Protein AF-A0A1Q5PFV7-F1 (afdb_monomer_lite)

Organism: NCBI:txid1797110

Secondary structure (DSSP, 8-state):
---EEEEEEEEETT-SEEEEEEEEESS-HHHHHHHT--TT-EEEEEE-TTS-BSS-HHHHHHTT--EEEEEEEEE-TTSS-EEEEEEEEEPP-SS----BSSSEEEEEEESSPPPHHHHHHHHHHH-TTHHHHHHHHHHTTTTTT---SSTT-EEEEEETTEEEEEEEEE-HHHHHHHHHHHHHTT-EEEEEEEEEPP--

Foldseek 3Di:
DDKDKFWEKEAAFQDQKIKIKIFIDPDDLQVLVVLLQDPLKFKKKKAWQVWDFLDDPVRCVVVVWDKDWDWDWDQPPVNPDTDIGIMMMTGGDPPDDGGGDWFKIKMKIDSDDDDPVLVVVLCCVQCVPVRVSLVCQFVNVCSHVDDDSDPQMKMKMDTPVPSSRIYIRGHPVSSVVSVVSVVVVVTHPIDMDMDGDDDD

Radius of gyration: 17.02 Å; chains: 1; bounding box: 42×41×45 Å

Sequence (200 aa):
MKKKHNIAFFHPAGEEVKTRIDFDSEIEETLIYELLKLEGYLIYQFILPDYQYVMSFDELSEQGIRFKLFEKERRTWFGLSKKVEQELLIYPKDGFFYPYQYGTYFYLFSREEIKENEFLKWMDKQFPNRWTDFDETFAGLNSDTMKFLHEPDYILVTNYDYQKEFGIVASKEICAALIARLKQAAFQSFEAEEYIQNKE

pLDDT: mean 86.25, std 11.25, range [46.12, 98.19]

Structure (mmCIF, N/CA/C/O backbone):
data_AF-A0A1Q5PFV7-F1
#
_entry.id   AF-A0A1Q5PFV7-F1
#
loop_
_atom_site.group_PDB
_atom_site.id
_atom_site.type_symbol
_atom_site.label_atom_id
_atom_site.label_alt_id
_atom_site.label_comp_id
_atom_site.label_asym_id
_atom_site.label_entity_id
_atom_site.label_seq_id
_atom_site.pdbx_PDB_ins_code
_atom_site.Cartn_x
_atom_site.Cartn_y
_atom_site.Cartn_z
_atom_site.occupancy
_atom_site.B_iso_or_equiv
_atom_site.auth_seq_id
_atom_site.auth_comp_id
_atom_site.auth_asym_id
_atom_site.auth_atom_id
_atom_site.pdbx_PDB_model_num
ATOM 1 N N . MET A 1 1 ? -12.420 -3.440 -23.042 1.00 63.53 1 MET A N 1
ATOM 2 C CA . MET A 1 1 ? -12.343 -2.407 -21.983 1.00 63.53 1 MET A CA 1
ATOM 3 C C . MET A 1 1 ? -11.508 -1.249 -22.521 1.00 63.53 1 MET A C 1
ATOM 5 O O . MET A 1 1 ? -10.849 -1.435 -23.536 1.00 63.53 1 MET A O 1
ATOM 9 N N . LYS A 1 2 ? -11.589 -0.036 -21.959 1.00 80.88 2 LYS A N 1
ATOM 10 C CA . LYS A 1 2 ? -10.766 1.086 -22.449 1.00 80.88 2 LYS A CA 1
ATOM 11 C C . LYS A 1 2 ? -9.357 0.946 -21.875 1.00 80.88 2 LYS A C 1
ATOM 13 O O . LYS A 1 2 ? -9.228 0.816 -20.666 1.00 80.88 2 LYS A O 1
ATOM 18 N N . LYS A 1 3 ? -8.337 1.012 -22.731 1.00 89.25 3 LYS A N 1
ATOM 19 C CA . LYS A 1 3 ? -6.924 1.046 -22.336 1.00 89.25 3 LYS A CA 1
ATOM 20 C C . LYS A 1 3 ? -6.661 2.226 -21.386 1.00 89.25 3 LYS A C 1
ATOM 22 O O . LYS A 1 3 ? -7.050 3.360 -21.689 1.00 89.25 3 LYS A O 1
ATOM 27 N N . LYS A 1 4 ? -6.042 1.951 -20.239 1.00 91.38 4 LYS A N 1
ATOM 28 C CA . LYS A 1 4 ? -5.697 2.909 -19.181 1.00 91.38 4 LYS A CA 1
ATOM 29 C C . LYS A 1 4 ? -4.176 2.949 -19.027 1.00 91.38 4 LYS A C 1
ATOM 31 O O . LYS A 1 4 ? -3.541 1.901 -19.045 1.00 91.38 4 LYS A O 1
ATOM 36 N N . HIS A 1 5 ? -3.627 4.146 -18.871 1.00 94.81 5 HIS A N 1
ATOM 37 C CA . HIS A 1 5 ? -2.221 4.345 -18.532 1.00 94.81 5 HIS A CA 1
ATOM 38 C C . HIS A 1 5 ? -2.047 4.276 -17.013 1.00 94.81 5 HIS A C 1
ATOM 40 O O . HIS A 1 5 ? -2.836 4.911 -16.315 1.00 94.81 5 HIS A O 1
ATOM 46 N N . ASN A 1 6 ? -1.071 3.513 -16.527 1.00 94.75 6 ASN A N 1
ATOM 47 C CA . ASN A 1 6 ? -0.785 3.283 -15.113 1.00 94.75 6 ASN A CA 1
ATOM 48 C C . ASN A 1 6 ? 0.668 3.631 -14.796 1.00 94.75 6 ASN A C 1
ATOM 50 O O . ASN A 1 6 ? 1.547 3.462 -15.641 1.00 94.75 6 ASN A O 1
ATOM 54 N N . ILE A 1 7 ? 0.900 4.048 -13.555 1.00 95.62 7 ILE A N 1
ATOM 55 C CA . ILE A 1 7 ? 2.210 4.385 -13.013 1.00 95.62 7 ILE A CA 1
ATOM 56 C C . ILE A 1 7 ? 2.388 3.643 -11.685 1.00 95.62 7 ILE A C 1
ATOM 58 O O . ILE A 1 7 ? 1.586 3.773 -10.763 1.00 95.62 7 ILE A O 1
ATOM 62 N N . ALA A 1 8 ? 3.447 2.855 -11.573 1.00 96.00 8 ALA A N 1
ATOM 63 C CA . ALA A 1 8 ? 3.823 2.167 -10.348 1.00 96.00 8 ALA A CA 1
ATOM 64 C C . ALA A 1 8 ? 5.143 2.732 -9.830 1.00 96.00 8 ALA A C 1
ATOM 66 O O . ALA A 1 8 ? 6.157 2.695 -10.528 1.00 96.00 8 ALA A O 1
ATOM 67 N N . PHE A 1 9 ? 5.146 3.216 -8.596 1.00 96.12 9 PHE A N 1
ATOM 68 C CA . PHE A 1 9 ? 6.342 3.687 -7.916 1.00 96.12 9 PHE A CA 1
ATOM 69 C C . PHE A 1 9 ? 6.809 2.629 -6.919 1.00 96.12 9 PHE A C 1
ATOM 71 O O . PHE A 1 9 ? 6.071 2.237 -6.021 1.00 96.12 9 PHE A O 1
ATOM 78 N N . PHE A 1 10 ? 8.037 2.154 -7.077 1.00 97.06 10 PHE A N 1
ATOM 79 C CA . PHE A 1 10 ? 8.676 1.196 -6.188 1.00 97.06 10 PHE A CA 1
ATOM 80 C C . PHE A 1 10 ? 9.739 1.905 -5.363 1.00 97.06 10 PHE A C 1
ATOM 82 O O . PHE A 1 10 ? 10.701 2.452 -5.908 1.00 97.06 10 PHE A O 1
ATOM 89 N N . HIS A 1 11 ? 9.573 1.832 -4.048 1.00 95.81 11 HIS A N 1
ATOM 90 C CA . HIS A 1 11 ? 10.403 2.494 -3.053 1.00 95.81 11 HIS A CA 1
ATOM 91 C C . HIS A 1 11 ? 11.022 1.442 -2.130 1.00 95.81 11 HIS A C 1
ATOM 93 O O . HIS A 1 11 ? 10.424 1.087 -1.108 1.00 95.81 11 HIS A O 1
ATOM 99 N N . PRO A 1 12 ? 12.196 0.896 -2.481 1.00 95.06 12 PRO A N 1
ATOM 100 C CA . PRO A 1 12 ? 12.894 -0.011 -1.589 1.00 95.06 12 PRO A CA 1
ATOM 101 C C . PRO A 1 12 ? 13.215 0.695 -0.260 1.00 95.06 12 PRO A C 1
ATOM 103 O O . PRO A 1 12 ? 13.759 1.798 -0.241 1.00 95.06 12 PRO A O 1
ATOM 106 N N . ALA A 1 13 ? 12.844 0.083 0.860 1.00 92.81 13 ALA A N 1
ATOM 107 C CA . ALA A 1 13 ? 13.018 0.655 2.186 1.00 92.81 13 ALA A CA 1
ATOM 108 C C . ALA A 1 13 ? 14.509 0.822 2.509 1.00 92.81 13 ALA A C 1
ATOM 110 O O . ALA A 1 13 ? 15.294 -0.114 2.353 1.00 92.81 13 ALA A O 1
ATOM 111 N N . GLY A 1 14 ? 14.887 2.014 2.975 1.00 90.00 14 GLY A N 1
ATOM 112 C CA . GLY A 1 14 ? 16.279 2.361 3.273 1.00 90.00 14 GLY A CA 1
ATOM 113 C C . GLY A 1 14 ? 17.164 2.644 2.053 1.00 90.00 14 GLY A C 1
ATOM 114 O O . GLY A 1 14 ? 18.374 2.772 2.228 1.00 90.00 14 GLY A O 1
ATOM 115 N N . GLU A 1 15 ? 16.599 2.739 0.847 1.00 89.88 15 GLU A N 1
ATOM 116 C CA . GLU A 1 15 ? 17.344 3.014 -0.385 1.00 89.88 15 GLU A CA 1
ATOM 117 C C . GLU A 1 15 ? 16.937 4.366 -0.991 1.00 89.88 15 GLU A C 1
ATOM 119 O O . GLU A 1 15 ? 15.758 4.708 -1.093 1.00 89.88 15 GLU A O 1
ATOM 124 N N . GLU A 1 16 ? 17.928 5.122 -1.469 1.00 88.06 16 GLU A N 1
ATOM 125 C CA . GLU A 1 16 ? 17.692 6.414 -2.131 1.00 88.06 16 GLU A CA 1
ATOM 126 C C . GLU A 1 16 ? 17.162 6.252 -3.565 1.00 88.06 16 GLU A C 1
ATOM 128 O O . GLU A 1 16 ? 16.447 7.121 -4.072 1.00 88.06 16 GLU A O 1
ATOM 133 N N . VAL A 1 17 ? 17.527 5.143 -4.219 1.00 91.19 17 VAL A N 1
ATOM 134 C CA . VAL A 1 17 ? 17.149 4.841 -5.602 1.00 91.19 17 VAL A CA 1
ATOM 135 C C . VAL A 1 17 ? 15.781 4.174 -5.631 1.00 91.19 17 VAL A C 1
ATOM 137 O O . VAL A 1 17 ? 15.558 3.127 -5.022 1.00 91.19 17 VAL A O 1
ATOM 140 N N . LYS A 1 18 ? 14.880 4.780 -6.396 1.00 93.62 18 LYS A N 1
ATOM 141 C CA . LYS A 1 18 ? 13.489 4.372 -6.589 1.00 93.62 18 LYS A CA 1
ATOM 142 C C . LYS A 1 18 ? 13.264 3.998 -8.039 1.00 93.62 18 LYS A C 1
ATOM 144 O O . LYS A 1 18 ? 14.027 4.403 -8.915 1.00 93.62 18 LYS A O 1
ATOM 149 N N . THR A 1 19 ? 12.213 3.235 -8.304 1.00 96.81 19 THR A N 1
ATOM 150 C CA . THR A 1 19 ? 11.852 2.843 -9.670 1.00 96.81 19 THR A CA 1
ATOM 151 C C . THR A 1 19 ? 10.442 3.299 -9.983 1.00 96.81 19 THR A C 1
ATOM 153 O O . THR A 1 19 ? 9.494 2.918 -9.304 1.00 96.81 19 THR A O 1
ATOM 156 N N . ARG A 1 20 ? 10.295 4.086 -11.043 1.00 96.88 20 ARG A N 1
ATOM 157 C CA . ARG A 1 20 ? 9.011 4.405 -11.657 1.00 96.88 20 ARG A CA 1
ATOM 158 C C . ARG A 1 20 ? 8.788 3.448 -12.820 1.00 96.88 20 ARG A C 1
ATOM 160 O O . ARG A 1 20 ? 9.706 3.207 -13.601 1.00 96.88 20 ARG A O 1
ATOM 167 N N . ILE A 1 21 ? 7.589 2.889 -12.919 1.00 97.62 21 ILE A N 1
ATOM 168 C CA . ILE A 1 21 ? 7.189 2.031 -14.029 1.00 97.62 21 ILE A CA 1
ATOM 169 C C . ILE A 1 21 ? 5.900 2.560 -14.629 1.00 97.62 21 ILE A C 1
ATOM 171 O O . ILE A 1 21 ? 4.866 2.570 -13.965 1.00 97.62 21 ILE A O 1
ATOM 175 N N . ASP A 1 22 ? 5.958 2.917 -15.900 1.00 97.81 22 ASP A N 1
ATOM 176 C CA . ASP A 1 22 ? 4.824 3.359 -16.694 1.00 97.81 22 ASP A CA 1
ATOM 177 C C . ASP A 1 22 ? 4.392 2.205 -17.599 1.00 97.81 22 ASP A C 1
ATOM 179 O O . ASP A 1 22 ? 5.220 1.520 -18.203 1.00 97.81 22 ASP A O 1
ATOM 183 N N . PHE A 1 23 ? 3.091 1.934 -17.662 1.00 96.94 23 PHE A N 1
ATOM 184 C CA . PHE A 1 23 ? 2.555 0.873 -18.511 1.00 96.94 23 PHE A CA 1
ATOM 185 C C . PHE A 1 23 ? 1.075 1.079 -18.799 1.00 96.94 23 PHE A C 1
ATOM 187 O O . PHE A 1 23 ? 0.316 1.634 -18.006 1.00 96.94 23 PHE A O 1
ATOM 194 N N . ASP A 1 24 ? 0.622 0.550 -19.926 1.00 96.38 24 ASP A N 1
ATOM 195 C CA . ASP A 1 24 ? -0.782 0.567 -20.278 1.00 96.38 24 ASP A CA 1
ATOM 196 C C . ASP A 1 24 ? -1.438 -0.799 -20.079 1.00 96.38 24 ASP A C 1
ATOM 198 O O . ASP A 1 24 ? -0.897 -1.844 -20.457 1.00 96.38 24 ASP A O 1
ATOM 202 N N . SER A 1 25 ? -2.667 -0.779 -19.571 1.00 93.88 25 SER A N 1
ATOM 203 C CA . SER A 1 25 ? -3.435 -1.983 -19.288 1.00 93.88 25 SER A CA 1
ATOM 204 C C . SER A 1 25 ? -4.914 -1.837 -19.640 1.00 93.88 25 SER A C 1
ATOM 206 O O . SER A 1 25 ? -5.481 -0.744 -19.605 1.00 93.88 25 SER A O 1
ATOM 208 N N . GLU A 1 26 ? -5.547 -2.953 -19.998 1.00 92.56 26 GLU A N 1
ATOM 209 C CA . GLU A 1 26 ? -7.002 -3.049 -20.165 1.00 92.56 26 GLU A CA 1
ATOM 210 C C . GLU A 1 26 ? -7.702 -3.672 -18.953 1.00 92.56 26 GLU A C 1
ATOM 212 O O . GLU A 1 26 ? -8.930 -3.643 -18.915 1.00 92.56 26 GLU A O 1
ATOM 217 N N . ILE A 1 27 ? -6.958 -4.234 -17.992 1.00 89.38 27 ILE A N 1
ATOM 218 C CA . ILE A 1 27 ? -7.542 -4.815 -16.775 1.00 89.38 27 ILE A CA 1
ATOM 219 C C . ILE A 1 27 ? -7.775 -3.731 -15.718 1.00 89.38 27 ILE A C 1
ATOM 221 O O . ILE A 1 27 ? -7.168 -2.660 -15.764 1.00 89.38 27 ILE A O 1
ATOM 225 N N . GLU A 1 28 ? -8.665 -4.014 -14.770 1.00 86.75 28 GLU A N 1
ATOM 226 C CA . GLU A 1 28 ? -8.930 -3.118 -13.643 1.00 86.75 28 GLU A CA 1
ATOM 227 C C . GLU A 1 28 ? -7.720 -3.028 -12.701 1.00 86.75 28 GLU A C 1
ATOM 229 O O . GLU A 1 28 ? -6.983 -3.996 -12.505 1.00 86.75 28 GLU A O 1
ATOM 234 N N . GLU A 1 29 ? -7.537 -1.862 -12.091 1.00 86.38 29 GLU A N 1
ATOM 235 C CA . GLU A 1 29 ? -6.407 -1.521 -11.225 1.00 86.38 29 GLU A CA 1
ATOM 236 C C . GLU A 1 29 ? -6.316 -2.471 -10.022 1.00 86.38 29 GLU A C 1
ATOM 238 O O . GLU A 1 29 ? -5.238 -2.918 -9.638 1.00 86.38 29 GLU A O 1
ATOM 243 N N . THR A 1 30 ? -7.463 -2.900 -9.502 1.00 84.25 30 THR A N 1
ATOM 244 C CA . THR A 1 30 ? -7.552 -3.870 -8.405 1.00 84.25 30 THR A CA 1
ATOM 245 C C . THR A 1 30 ? -6.971 -5.239 -8.769 1.00 84.25 30 THR A C 1
ATOM 247 O O . THR A 1 30 ? -6.348 -5.880 -7.924 1.00 84.25 30 THR A O 1
ATOM 250 N N . LEU A 1 31 ? -7.096 -5.665 -10.033 1.00 88.12 31 LEU A N 1
ATOM 251 C CA . LEU A 1 31 ? -6.486 -6.902 -10.531 1.00 88.12 31 LEU A CA 1
ATOM 252 C C . LEU A 1 31 ? -4.968 -6.762 -10.682 1.00 88.12 31 LEU A C 1
ATOM 254 O O . LEU A 1 31 ? -4.242 -7.742 -10.525 1.00 88.12 31 LEU A O 1
ATOM 258 N N . ILE A 1 32 ? -4.471 -5.550 -10.950 1.00 90.81 32 ILE A N 1
ATOM 259 C CA . ILE A 1 32 ? -3.030 -5.262 -10.940 1.00 90.81 32 ILE A CA 1
ATOM 260 C C . ILE A 1 32 ? -2.493 -5.387 -9.508 1.00 90.81 32 ILE A C 1
ATOM 262 O O . ILE A 1 32 ? -1.452 -6.007 -9.297 1.00 90.81 32 ILE A O 1
ATOM 266 N N . TYR A 1 33 ? -3.207 -4.867 -8.508 1.00 89.56 33 TYR A N 1
ATOM 267 C CA . TYR A 1 33 ? -2.794 -5.004 -7.106 1.00 89.56 33 TYR A CA 1
ATOM 268 C C . TYR A 1 33 ? -2.808 -6.469 -6.648 1.00 89.56 33 TYR A C 1
ATOM 270 O O . TYR A 1 33 ? -1.898 -6.907 -5.946 1.00 89.56 33 TYR A O 1
ATOM 278 N N . GLU A 1 34 ? -3.797 -7.254 -7.082 1.00 89.50 34 GLU A N 1
ATOM 279 C CA . GLU A 1 34 ? -3.845 -8.691 -6.798 1.00 89.50 34 GLU A CA 1
ATOM 280 C C . GLU A 1 34 ? -2.709 -9.457 -7.499 1.00 89.50 34 GLU A C 1
ATOM 282 O O . GLU A 1 34 ? -2.096 -10.337 -6.893 1.00 89.50 34 GLU A O 1
ATOM 287 N N . LEU A 1 35 ? -2.333 -9.076 -8.727 1.00 91.94 35 LEU A N 1
ATOM 288 C CA . LEU A 1 35 ? -1.152 -9.615 -9.419 1.00 91.94 35 LEU A CA 1
ATOM 289 C C . LEU A 1 35 ? 0.139 -9.381 -8.614 1.00 91.94 35 LEU A C 1
ATOM 291 O O . LEU A 1 35 ? 1.052 -10.210 -8.642 1.00 91.94 35 LEU A O 1
ATOM 295 N N . LEU A 1 36 ? 0.217 -8.289 -7.856 1.00 93.81 36 LEU A N 1
ATOM 296 C CA . LEU A 1 36 ? 1.361 -7.974 -7.000 1.00 93.81 36 LEU A CA 1
ATOM 297 C C . LEU A 1 36 ? 1.406 -8.806 -5.706 1.00 93.81 36 LEU A C 1
ATOM 299 O O . LEU A 1 36 ? 2.429 -8.814 -5.034 1.00 93.81 36 LEU A O 1
ATOM 303 N N . LYS A 1 37 ? 0.374 -9.595 -5.386 1.00 94.25 37 LYS A N 1
ATOM 304 C CA . LYS A 1 37 ? 0.376 -10.515 -4.238 1.00 94.25 37 LYS A CA 1
ATOM 305 C C . LYS A 1 37 ? 1.366 -11.663 -4.431 1.00 94.25 37 LYS A C 1
ATOM 307 O O . LYS A 1 37 ? 1.061 -12.665 -5.087 1.00 94.25 37 LYS A O 1
ATOM 312 N N . LEU A 1 38 ? 2.551 -11.550 -3.840 1.00 95.81 38 LEU A N 1
ATOM 313 C CA . LEU A 1 38 ? 3.538 -12.634 -3.818 1.00 95.81 38 LEU A CA 1
ATOM 314 C C . LEU A 1 38 ? 2.989 -13.909 -3.151 1.00 95.81 38 LEU A C 1
ATOM 316 O O . LEU A 1 38 ? 2.090 -13.871 -2.312 1.00 95.81 38 LEU A O 1
ATOM 320 N N . GLU A 1 39 ? 3.545 -15.061 -3.527 1.00 94.69 39 GLU A N 1
ATOM 321 C CA . GLU A 1 39 ? 3.139 -16.352 -2.966 1.00 94.69 39 GLU A CA 1
ATOM 322 C C . GLU A 1 39 ? 3.322 -16.386 -1.439 1.00 94.69 39 GLU A C 1
ATOM 324 O O . GLU A 1 39 ? 4.334 -15.923 -0.905 1.00 94.69 39 GLU A O 1
ATOM 329 N N . GLY A 1 40 ? 2.319 -16.925 -0.743 1.00 94.38 40 GLY A N 1
ATOM 330 C CA . GLY A 1 40 ? 2.291 -17.010 0.717 1.00 94.38 40 GLY A CA 1
ATOM 331 C C . GLY A 1 40 ? 1.925 -15.708 1.434 1.00 94.38 40 GLY A C 1
ATOM 332 O O . GLY A 1 40 ? 1.830 -15.720 2.656 1.00 94.38 40 GLY A O 1
ATOM 333 N N . TYR A 1 41 ? 1.699 -14.603 0.716 1.00 95.50 41 TYR A N 1
ATOM 334 C CA . TYR A 1 41 ? 1.225 -13.361 1.323 1.00 95.50 41 TYR A CA 1
ATOM 335 C C . TYR A 1 41 ? -0.298 -13.320 1.405 1.00 95.50 41 TYR A C 1
ATOM 337 O O . TYR A 1 41 ? -1.012 -13.744 0.498 1.00 95.50 41 TYR A O 1
ATOM 345 N N . LEU A 1 42 ? -0.786 -12.754 2.494 1.00 94.12 42 LEU A N 1
ATOM 346 C CA . LEU A 1 42 ? -2.142 -12.295 2.731 1.00 94.12 42 LEU A CA 1
ATOM 347 C C . LEU A 1 42 ? -2.214 -10.798 2.419 1.00 94.12 42 LEU A C 1
ATOM 349 O O . LEU A 1 42 ? -1.213 -10.099 2.561 1.00 94.12 42 LEU A O 1
ATOM 353 N N . ILE A 1 43 ? -3.389 -10.305 2.019 1.00 92.38 43 ILE A N 1
ATOM 354 C CA . ILE A 1 43 ? -3.601 -8.872 1.793 1.00 92.38 43 ILE A CA 1
ATOM 355 C C . ILE A 1 43 ? -4.644 -8.358 2.772 1.00 92.38 43 ILE A C 1
ATOM 357 O O . ILE A 1 43 ? -5.780 -8.832 2.781 1.00 92.38 43 ILE A O 1
ATOM 361 N N . TYR A 1 44 ? -4.249 -7.369 3.556 1.00 93.12 44 TYR A N 1
ATOM 362 C CA . TYR A 1 44 ? -5.115 -6.614 4.445 1.00 93.12 44 TYR A CA 1
ATOM 363 C C . TYR A 1 44 ? -5.337 -5.231 3.864 1.00 93.12 44 TYR A C 1
ATOM 365 O O . TYR A 1 44 ? -4.439 -4.659 3.245 1.00 93.12 44 TYR A O 1
ATOM 373 N N . GLN A 1 45 ? -6.521 -4.676 4.085 1.00 89.81 45 GLN A N 1
ATOM 374 C CA . GLN A 1 45 ? -6.872 -3.354 3.578 1.00 89.81 45 GLN A CA 1
ATOM 375 C C . GLN A 1 45 ? -7.231 -2.462 4.751 1.00 89.81 45 GLN A C 1
ATOM 377 O O . GLN A 1 45 ? -8.009 -2.868 5.611 1.00 89.81 45 GLN A O 1
ATOM 382 N N . PHE A 1 46 ? -6.677 -1.258 4.786 1.00 90.00 46 PHE A N 1
ATOM 383 C CA . PHE A 1 46 ? -6.940 -0.296 5.842 1.00 90.00 46 PHE A CA 1
ATOM 384 C C . PHE A 1 46 ? -7.519 0.994 5.281 1.00 90.00 46 PHE A C 1
ATOM 386 O O . PHE A 1 46 ? -7.059 1.508 4.261 1.00 90.00 46 PHE A O 1
ATOM 393 N N . ILE A 1 47 ? -8.548 1.497 5.954 1.00 84.38 47 ILE A N 1
ATOM 394 C CA . ILE A 1 47 ? -9.427 2.537 5.430 1.00 84.38 47 ILE A CA 1
ATOM 395 C C . ILE A 1 47 ? -9.590 3.612 6.486 1.00 84.38 47 ILE A C 1
ATOM 397 O O . ILE A 1 47 ? -9.888 3.326 7.649 1.00 84.38 47 ILE A O 1
ATOM 401 N N . LEU A 1 48 ? -9.392 4.855 6.055 1.00 83.44 48 LEU A N 1
ATOM 402 C CA . LEU A 1 48 ? -9.522 6.033 6.899 1.00 83.44 48 LEU A CA 1
ATOM 403 C C . LEU A 1 48 ? -10.992 6.458 7.050 1.00 83.44 48 LEU A C 1
ATOM 405 O O . LEU A 1 48 ? -11.819 6.180 6.181 1.00 83.44 48 LEU A O 1
ATOM 409 N N . PRO A 1 49 ? -11.319 7.166 8.143 1.00 71.25 49 PRO A N 1
ATOM 410 C CA . PRO A 1 49 ? -12.694 7.366 8.585 1.00 71.25 49 PRO A CA 1
ATOM 411 C C . PRO A 1 49 ? -13.539 8.276 7.699 1.00 71.25 49 PRO A C 1
ATOM 413 O O . PRO A 1 49 ? -14.763 8.182 7.747 1.00 71.25 49 PRO A O 1
ATOM 416 N N . ASP A 1 50 ? -12.927 9.161 6.909 1.00 62.91 50 ASP A N 1
ATOM 417 C CA . ASP A 1 50 ? -13.687 10.087 6.065 1.00 62.91 50 ASP A CA 1
ATOM 418 C C . ASP A 1 50 ? -13.938 9.550 4.649 1.00 62.91 50 ASP A C 1
ATOM 420 O O . ASP A 1 50 ? -14.545 10.262 3.851 1.00 62.91 50 ASP A O 1
ATOM 424 N N . TYR A 1 51 ? -13.517 8.323 4.318 1.00 64.00 51 TYR A N 1
ATOM 425 C CA . TYR A 1 51 ? -13.738 7.735 2.994 1.00 64.00 51 TYR A CA 1
ATOM 426 C C . TYR A 1 51 ? -15.120 7.093 2.867 1.00 64.00 51 TYR A C 1
ATOM 428 O O . TYR A 1 51 ? -15.552 6.326 3.727 1.00 64.00 51 TYR A O 1
ATOM 436 N N . GLN A 1 52 ? -15.833 7.411 1.780 1.00 56.41 52 GLN A N 1
ATOM 437 C CA . GLN A 1 52 ? -17.154 6.849 1.521 1.00 56.41 52 GLN A CA 1
ATOM 438 C C . GLN A 1 52 ? -16.994 5.416 1.036 1.00 56.41 52 GLN A C 1
ATOM 440 O O . GLN A 1 52 ? -16.594 5.141 -0.101 1.00 56.41 52 GLN A O 1
ATOM 445 N N . TYR A 1 53 ? -17.323 4.507 1.943 1.00 63.53 53 TYR A N 1
ATOM 446 C CA . TYR A 1 53 ? -17.526 3.109 1.633 1.00 63.53 53 TYR A CA 1
ATOM 447 C C . TYR A 1 53 ? -18.618 2.998 0.561 1.00 63.53 53 TYR A C 1
ATOM 449 O O . TYR A 1 53 ? -19.723 3.515 0.732 1.00 63.53 53 TYR A O 1
ATOM 457 N N . VAL A 1 54 ? -18.325 2.320 -0.551 1.00 67.75 54 VAL A N 1
ATOM 458 C CA . VAL A 1 54 ? -19.360 1.985 -1.556 1.00 67.75 54 VAL A CA 1
ATOM 459 C C . VAL A 1 54 ? -20.337 0.950 -0.998 1.00 67.75 54 VAL A C 1
ATOM 461 O O . VAL A 1 54 ? -21.440 0.819 -1.513 1.00 67.75 54 VAL A O 1
ATOM 464 N N . MET A 1 55 ? -19.936 0.246 0.063 1.00 73.00 55 MET A N 1
ATOM 465 C CA . MET A 1 55 ? -20.733 -0.734 0.787 1.00 73.00 55 MET A CA 1
ATOM 466 C C . MET A 1 55 ? -20.821 -0.352 2.258 1.00 73.00 55 MET A C 1
ATOM 468 O O . MET A 1 55 ? -19.814 -0.092 2.909 1.00 73.00 55 MET A O 1
ATOM 472 N N . SER A 1 56 ? -22.028 -0.367 2.796 1.00 76.44 56 SER A N 1
ATOM 473 C CA . SER A 1 56 ? -22.295 -0.343 4.228 1.00 76.44 56 SER A CA 1
ATOM 474 C C . SER A 1 56 ? -21.660 -1.541 4.952 1.00 76.44 56 SER A C 1
ATOM 476 O O . SER A 1 56 ? -21.322 -2.565 4.353 1.00 76.44 56 SER A O 1
ATOM 478 N N . PHE A 1 57 ? -21.526 -1.442 6.277 1.00 79.12 57 PHE A N 1
ATOM 479 C CA . PHE A 1 57 ? -21.038 -2.551 7.106 1.00 79.12 57 PHE A CA 1
ATOM 480 C C . PHE A 1 57 ? -21.926 -3.804 7.019 1.00 79.12 57 PHE A C 1
ATOM 482 O O . PHE A 1 57 ? -21.420 -4.926 7.122 1.00 79.12 57 PHE A O 1
ATOM 489 N N . ASP A 1 58 ? -23.226 -3.620 6.782 1.00 81.62 58 ASP A N 1
ATOM 490 C CA . ASP A 1 58 ? -24.166 -4.718 6.566 1.00 81.62 58 ASP A CA 1
ATOM 491 C C . ASP A 1 58 ? -23.867 -5.426 5.238 1.00 81.62 58 ASP A C 1
ATOM 493 O O . ASP A 1 58 ? -23.701 -6.642 5.224 1.00 81.62 58 ASP A O 1
ATOM 497 N N . GLU A 1 59 ? -23.658 -4.679 4.149 1.00 81.31 59 GLU A N 1
ATOM 498 C CA . GLU A 1 59 ? -23.293 -5.245 2.840 1.00 81.31 59 GLU A CA 1
ATOM 499 C C . GLU A 1 59 ? -21.948 -5.985 2.874 1.00 81.31 59 GLU A C 1
ATOM 501 O O . GLU A 1 59 ? -21.805 -7.044 2.256 1.00 81.31 59 GLU A O 1
ATOM 506 N N . LEU A 1 60 ? -20.963 -5.475 3.625 1.00 80.31 60 LEU A N 1
ATOM 507 C CA . LEU A 1 60 ? -19.705 -6.194 3.859 1.00 80.31 60 LEU A CA 1
ATOM 508 C C . LEU A 1 60 ? -19.964 -7.541 4.549 1.00 80.31 60 LEU A C 1
ATOM 510 O O . LEU A 1 60 ? -19.437 -8.573 4.124 1.00 80.31 60 LEU A O 1
ATOM 514 N N . SER A 1 61 ? -20.807 -7.541 5.584 1.00 82.62 61 SER A N 1
ATOM 515 C CA . SER A 1 61 ? -21.156 -8.742 6.349 1.00 82.62 61 SER A CA 1
ATOM 516 C C . SER A 1 61 ? -21.932 -9.757 5.504 1.00 82.62 61 SER A C 1
ATOM 518 O O . SER A 1 61 ? -21.611 -10.946 5.524 1.00 82.62 61 SER A O 1
ATOM 520 N N . GLU A 1 62 ? -22.902 -9.299 4.709 1.00 85.50 62 GLU A N 1
ATOM 521 C CA . GLU A 1 62 ? -23.694 -10.120 3.782 1.00 85.50 62 GLU A CA 1
ATOM 522 C C . GLU A 1 62 ? -22.826 -10.790 2.711 1.00 85.50 62 GLU A C 1
ATOM 524 O O . GLU A 1 62 ? -23.066 -11.937 2.333 1.00 85.50 62 GLU A O 1
ATOM 529 N N . GLN A 1 63 ? -21.763 -10.116 2.266 1.00 82.56 63 GLN A N 1
ATOM 530 C CA . GLN A 1 63 ? -20.784 -10.677 1.332 1.00 82.56 63 GLN A CA 1
ATOM 531 C C . GLN A 1 63 ? -19.721 -11.555 2.003 1.00 82.56 63 GLN A C 1
ATOM 533 O O . GLN A 1 63 ? -18.755 -11.969 1.348 1.00 82.56 63 GLN A O 1
ATOM 538 N N . GLY A 1 64 ? -19.852 -11.828 3.302 1.00 83.75 64 GLY A N 1
ATOM 539 C CA . GLY A 1 64 ? -18.887 -12.611 4.069 1.00 83.75 64 GLY A CA 1
ATOM 540 C C . GLY A 1 64 ? -17.506 -11.955 4.150 1.00 83.75 64 GLY A C 1
ATOM 541 O O . GLY A 1 64 ? -16.505 -12.652 4.324 1.00 83.75 64 GLY A O 1
ATOM 542 N N . ILE A 1 65 ? -17.421 -10.633 3.973 1.00 85.88 65 ILE A N 1
ATOM 543 C CA . ILE A 1 65 ? -16.178 -9.881 4.127 1.00 85.88 65 ILE A CA 1
ATOM 544 C C . ILE A 1 65 ? -15.959 -9.668 5.620 1.00 85.88 65 ILE A C 1
ATOM 546 O O . ILE A 1 65 ? -16.737 -9.001 6.299 1.00 85.88 65 ILE A O 1
ATOM 550 N N . ARG A 1 66 ? -14.883 -10.253 6.145 1.00 89.31 66 ARG A N 1
ATOM 551 C CA . ARG A 1 66 ? -14.486 -10.060 7.539 1.00 89.31 66 ARG A CA 1
ATOM 552 C C . ARG A 1 66 ? -13.783 -8.715 7.680 1.00 89.31 66 ARG A C 1
ATOM 554 O O . ARG A 1 66 ? -12.864 -8.415 6.920 1.00 89.31 66 ARG A O 1
ATOM 561 N N . PHE A 1 67 ? -14.166 -7.939 8.686 1.00 89.19 67 PHE A N 1
ATOM 562 C CA . PHE A 1 67 ? -13.549 -6.648 8.976 1.00 89.19 67 PHE A CA 1
ATOM 563 C C . PHE A 1 67 ? -13.496 -6.363 10.477 1.00 89.19 67 PHE A C 1
ATOM 565 O O . PHE A 1 67 ? -14.209 -6.981 11.272 1.00 89.19 67 PHE A O 1
ATOM 572 N N . LYS A 1 68 ? -12.649 -5.407 10.857 1.00 91.06 68 LYS A N 1
ATOM 573 C CA . LYS A 1 68 ? -12.568 -4.844 12.200 1.00 91.06 68 LYS A CA 1
ATOM 574 C C . LYS A 1 68 ? -12.711 -3.330 12.151 1.00 91.06 68 LYS A C 1
ATOM 576 O O . LYS A 1 68 ? -11.975 -2.662 11.433 1.00 91.06 68 LYS A O 1
ATOM 581 N N . LEU A 1 69 ? -13.629 -2.819 12.963 1.00 89.12 69 LEU A N 1
ATOM 582 C CA . LEU A 1 69 ? -13.821 -1.395 13.193 1.00 89.12 69 LEU A CA 1
ATOM 583 C C . LEU A 1 69 ? -12.963 -0.924 14.371 1.00 89.12 69 LEU A C 1
ATOM 585 O O . LEU A 1 69 ? -12.949 -1.562 15.431 1.00 89.12 69 LEU A O 1
ATOM 589 N N . PHE A 1 70 ? -12.293 0.206 14.192 1.00 88.94 70 PHE A N 1
ATOM 590 C CA . PHE A 1 70 ? -11.528 0.888 15.224 1.00 88.94 70 PHE A CA 1
ATOM 591 C C . PHE A 1 70 ? -12.090 2.289 15.435 1.00 88.94 70 PHE A C 1
ATOM 593 O O . PHE A 1 70 ? -12.123 3.103 14.516 1.00 88.94 70 PHE A O 1
ATOM 600 N N . GLU A 1 71 ? -12.536 2.570 16.655 1.00 87.38 71 GLU A N 1
ATOM 601 C CA . GLU A 1 71 ? -13.120 3.861 17.008 1.00 87.38 71 GLU A CA 1
ATOM 602 C C . GLU A 1 71 ? -12.089 4.742 17.707 1.00 87.38 71 GLU A C 1
ATOM 604 O O . GLU A 1 71 ? -11.477 4.345 18.704 1.00 87.38 71 GLU A O 1
ATOM 609 N N . LYS A 1 72 ? -11.913 5.961 17.198 1.00 79.50 72 LYS A N 1
ATOM 610 C CA . LYS A 1 72 ? -10.995 6.956 17.752 1.00 79.50 72 LYS A CA 1
ATOM 611 C C . LYS A 1 72 ? -11.748 8.248 18.026 1.00 79.50 72 LYS A C 1
ATOM 613 O O . LYS A 1 72 ? -12.379 8.823 17.145 1.00 79.50 72 LYS A O 1
ATOM 618 N N . GLU A 1 73 ? -11.680 8.733 19.262 1.00 80.81 73 GLU A N 1
ATOM 619 C CA . GLU A 1 73 ? -12.217 10.053 19.591 1.00 80.81 73 GLU A CA 1
ATOM 620 C C . GLU A 1 73 ? -11.229 11.142 19.153 1.00 80.81 73 GLU A C 1
ATOM 622 O O . GLU A 1 73 ? -10.140 11.268 19.722 1.00 80.81 73 GLU A O 1
ATOM 627 N N . ARG A 1 74 ? -11.622 11.989 18.196 1.00 73.50 74 ARG A N 1
ATOM 628 C CA . ARG A 1 74 ? -10.910 13.234 17.881 1.00 73.50 74 ARG A CA 1
ATOM 629 C C . ARG A 1 74 ? -11.679 14.445 18.389 1.00 73.50 74 ARG A C 1
ATOM 631 O O . ARG A 1 74 ? -12.898 14.557 18.253 1.00 73.50 74 ARG A O 1
ATOM 638 N N . ARG A 1 75 ? -10.952 15.400 18.973 1.00 71.56 75 ARG A N 1
ATOM 639 C CA . ARG A 1 75 ? -11.504 16.733 19.242 1.00 71.56 75 ARG A CA 1
ATOM 640 C C . ARG A 1 75 ? -11.600 17.484 17.920 1.00 71.56 75 ARG A C 1
ATOM 642 O O . ARG A 1 75 ? -10.639 17.514 17.158 1.00 71.56 75 ARG A O 1
ATOM 649 N N . THR A 1 76 ? -12.753 18.088 17.662 1.00 67.69 76 THR A N 1
ATOM 650 C CA . THR A 1 76 ? -12.943 18.957 16.494 1.00 67.69 76 THR A CA 1
ATOM 651 C C . THR A 1 76 ? -12.015 20.173 16.556 1.00 67.69 76 THR A C 1
ATOM 653 O O . THR A 1 76 ? -11.579 20.561 17.641 1.00 67.69 76 THR A O 1
ATOM 656 N N . TRP A 1 77 ? -11.742 20.801 15.405 1.00 54.22 77 TRP A N 1
ATOM 657 C CA . TRP A 1 77 ? -10.856 21.975 15.283 1.00 54.22 77 TRP A CA 1
ATOM 658 C C . TRP A 1 77 ? -11.222 23.108 16.262 1.00 54.22 77 TRP A C 1
ATOM 660 O O . TRP A 1 77 ? -10.354 23.819 16.756 1.00 54.22 77 TRP A O 1
ATOM 670 N N . PHE A 1 78 ? -12.504 23.241 16.614 1.00 64.19 78 PHE A N 1
ATOM 671 C CA . PHE A 1 78 ? -12.982 24.250 17.564 1.00 64.19 78 PHE A CA 1
ATOM 672 C C . PHE A 1 78 ? -12.937 23.811 19.036 1.00 64.19 78 PHE A C 1
ATOM 674 O O . PHE A 1 78 ? -13.304 24.587 19.910 1.00 64.19 78 PHE A O 1
ATOM 681 N N . GLY A 1 79 ? -12.534 22.574 19.346 1.00 60.53 79 GLY A N 1
ATOM 682 C CA . GLY A 1 79 ? -12.435 22.048 20.715 1.00 60.53 79 GLY A CA 1
ATOM 683 C C . GLY A 1 79 ? -13.769 21.886 21.458 1.00 60.53 79 GLY A C 1
ATOM 684 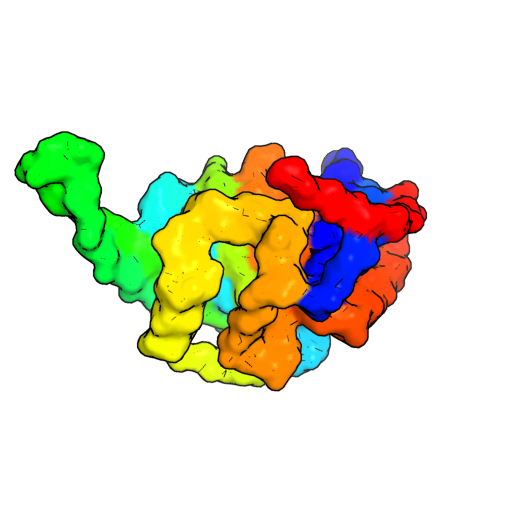O O . GLY A 1 79 ? -13.769 21.441 22.603 1.00 60.53 79 GLY A O 1
ATOM 685 N N . LEU A 1 80 ? -14.894 22.225 20.818 1.00 65.75 80 LEU A N 1
ATOM 686 C CA . LEU A 1 80 ? -16.231 22.276 21.423 1.00 65.75 80 LEU A CA 1
ATOM 687 C C . LEU A 1 80 ? -16.974 20.933 21.377 1.00 65.75 80 LEU A C 1
ATOM 689 O O . LEU A 1 80 ? -17.885 20.715 22.170 1.00 65.75 80 LEU A O 1
ATOM 693 N N . SER A 1 81 ? -16.598 20.027 20.471 1.00 70.88 81 SER A N 1
ATOM 694 C CA . SER A 1 81 ? -17.208 18.697 20.351 1.00 70.88 81 SER A CA 1
ATOM 695 C C . SER A 1 81 ? -16.175 17.611 20.050 1.00 70.88 81 SER A C 1
ATOM 697 O O . SER A 1 81 ? -15.107 17.877 19.485 1.00 70.88 81 SER A O 1
ATOM 699 N N . LYS A 1 82 ? -16.500 16.381 20.453 1.00 75.81 82 LYS A N 1
ATOM 700 C CA . LYS A 1 82 ? -15.774 15.167 20.078 1.00 75.81 82 LYS A CA 1
ATOM 701 C C . LYS A 1 82 ? -16.467 14.542 18.867 1.00 75.81 82 LYS A C 1
ATOM 703 O O . LYS A 1 82 ? -17.686 14.395 18.888 1.00 75.81 82 LYS A O 1
ATOM 708 N N . LYS A 1 83 ? -15.699 14.173 17.845 1.00 79.38 83 LYS A N 1
ATOM 709 C CA . LYS A 1 83 ? -16.142 13.311 16.742 1.00 79.38 83 LYS A CA 1
ATOM 710 C C . LYS A 1 83 ? -15.557 11.921 16.992 1.00 79.38 83 LYS A C 1
ATOM 712 O O . LYS A 1 83 ? -14.382 11.812 17.347 1.00 79.38 83 LYS A O 1
ATOM 717 N N . VAL A 1 84 ? -16.377 10.886 16.844 1.00 80.00 84 VAL A N 1
ATOM 718 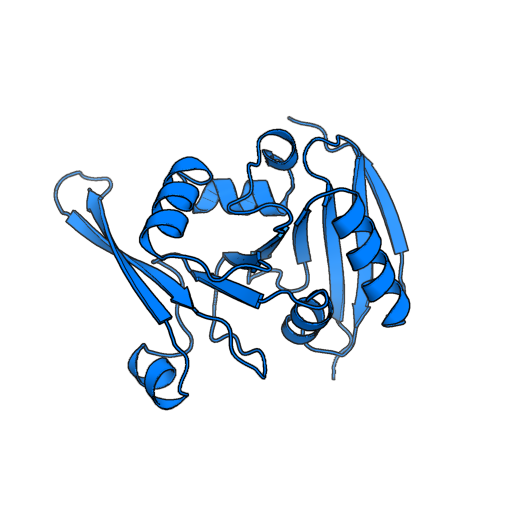C CA . VAL A 1 84 ? -15.884 9.508 16.756 1.00 80.00 84 VAL A CA 1
ATOM 719 C C . VAL A 1 84 ? -15.549 9.257 15.295 1.00 80.00 84 VAL A C 1
ATOM 721 O O . VAL A 1 84 ? -16.395 9.416 14.418 1.00 80.00 84 VAL A O 1
ATOM 724 N N . GLU A 1 85 ? -14.293 8.937 15.045 1.00 81.94 85 GLU A N 1
ATOM 725 C CA . GLU A 1 85 ? -13.777 8.526 13.750 1.00 81.94 85 GLU A CA 1
ATOM 726 C C . GLU A 1 85 ? -13.650 7.004 13.733 1.00 81.94 85 GLU A C 1
ATOM 728 O O . GLU A 1 85 ? -13.237 6.400 14.722 1.00 81.94 85 GLU A O 1
ATOM 733 N N . GLN A 1 86 ? -14.043 6.394 12.619 1.00 82.75 86 GLN A N 1
ATOM 734 C CA . GLN A 1 86 ? -14.079 4.949 12.433 1.00 82.75 86 GLN A CA 1
ATOM 735 C C . GLN A 1 86 ? -13.089 4.517 11.351 1.00 82.75 86 GLN A C 1
ATOM 737 O O . GLN A 1 86 ? -13.354 4.678 10.164 1.00 82.75 86 GLN A O 1
ATOM 742 N N . GLU A 1 87 ? -11.948 3.975 11.761 1.00 87.44 87 GLU A N 1
ATOM 743 C CA . GLU A 1 87 ? -10.996 3.325 10.858 1.00 87.44 87 GLU A CA 1
ATOM 744 C C . GLU A 1 87 ? -11.418 1.861 10.654 1.00 87.44 87 GLU A C 1
ATOM 746 O O . GLU A 1 87 ? -11.877 1.200 11.592 1.00 87.44 87 GLU A O 1
ATOM 751 N N . LEU A 1 88 ? -11.265 1.336 9.439 1.00 87.94 88 LEU A N 1
ATOM 752 C CA . LEU A 1 88 ? -11.695 -0.020 9.092 1.00 87.94 88 LEU A CA 1
ATOM 753 C C . LEU A 1 88 ? -10.515 -0.842 8.566 1.00 87.94 88 LEU A C 1
ATOM 755 O O . LEU A 1 88 ? -9.795 -0.414 7.668 1.00 87.94 88 LEU A O 1
ATOM 759 N N . LEU A 1 89 ? -10.338 -2.041 9.118 1.00 91.12 89 LEU A N 1
ATOM 760 C CA . LEU A 1 89 ? -9.401 -3.054 8.637 1.00 91.12 89 LEU A CA 1
ATOM 761 C C . LEU A 1 89 ? -10.179 -4.221 8.033 1.00 91.12 89 LEU A C 1
ATOM 763 O O . LEU A 1 89 ? -10.893 -4.925 8.746 1.00 91.12 89 LEU A O 1
ATOM 767 N N . ILE A 1 90 ? -10.025 -4.446 6.734 1.00 89.50 90 ILE A N 1
ATOM 768 C CA . ILE A 1 90 ? -10.598 -5.585 6.017 1.00 89.50 90 ILE A CA 1
ATOM 769 C C . ILE A 1 90 ? -9.576 -6.722 5.991 1.00 89.50 90 ILE A C 1
ATOM 771 O O . ILE A 1 90 ? -8.406 -6.528 5.646 1.00 89.50 90 ILE A O 1
ATOM 775 N N . TYR A 1 91 ? -10.038 -7.912 6.371 1.00 91.62 91 TYR A N 1
ATOM 776 C CA . TYR A 1 91 ? -9.236 -9.129 6.409 1.00 91.62 91 TYR A CA 1
ATOM 777 C C . TYR A 1 91 ? -9.098 -9.773 5.019 1.00 91.62 91 TYR A C 1
ATOM 779 O O . TYR A 1 91 ? -9.922 -9.518 4.136 1.00 91.62 91 TYR A O 1
ATOM 787 N N . PRO A 1 92 ? -8.101 -10.657 4.829 1.00 90.50 92 PRO A N 1
ATOM 788 C CA . PRO A 1 92 ? -7.866 -11.331 3.562 1.00 90.50 92 PRO A CA 1
ATOM 789 C C . PRO A 1 92 ? -9.090 -12.138 3.122 1.00 90.50 92 PRO A C 1
ATOM 791 O O . PRO A 1 92 ? -9.710 -12.843 3.922 1.00 90.50 92 PRO A O 1
ATOM 794 N N . LYS A 1 93 ? -9.407 -12.056 1.829 1.00 85.06 93 LYS A N 1
ATOM 795 C CA . LYS A 1 93 ? -10.483 -12.799 1.166 1.00 85.06 93 LYS A CA 1
ATOM 796 C C . LYS A 1 93 ? -10.053 -13.140 -0.263 1.00 85.06 93 LYS A C 1
ATOM 798 O O . LYS A 1 93 ? -9.366 -12.343 -0.901 1.00 85.06 93 LYS A O 1
ATOM 803 N N . ASP A 1 94 ? -10.462 -14.306 -0.753 1.00 71.56 94 ASP A N 1
ATOM 804 C CA . ASP A 1 94 ? -10.271 -14.700 -2.152 1.00 71.56 94 ASP A CA 1
ATOM 805 C C . ASP A 1 94 ? -11.238 -13.937 -3.071 1.00 71.56 94 ASP A C 1
ATOM 807 O O . ASP A 1 94 ? -12.416 -13.779 -2.738 1.00 71.56 94 ASP A O 1
ATOM 811 N N . GLY A 1 95 ? -10.766 -13.496 -4.241 1.00 64.38 95 GLY A N 1
ATOM 812 C CA . GLY A 1 95 ? -11.572 -12.689 -5.163 1.00 64.38 95 GLY A CA 1
ATOM 813 C C . GLY A 1 95 ? -11.649 -11.243 -4.687 1.00 64.38 95 GLY A C 1
ATOM 814 O O . GLY A 1 95 ? -12.638 -10.805 -4.098 1.00 64.38 95 GLY A O 1
ATOM 815 N N . PHE A 1 96 ? -10.549 -10.533 -4.912 1.00 63.88 96 PHE A N 1
ATOM 816 C CA . PHE A 1 96 ? -10.263 -9.211 -4.383 1.00 63.88 96 PHE A CA 1
ATOM 817 C C . PHE A 1 96 ? -11.301 -8.173 -4.835 1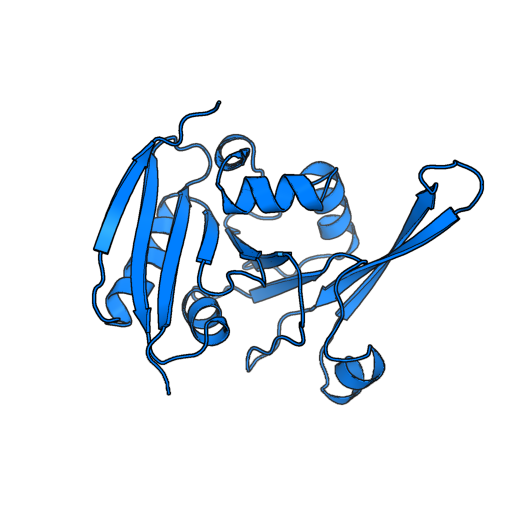.00 63.88 96 PHE A C 1
ATOM 819 O O . PHE A 1 96 ? -11.525 -7.971 -6.028 1.00 63.88 96 PHE A O 1
ATOM 826 N N . PHE A 1 97 ? -11.957 -7.514 -3.878 1.00 58.53 97 PHE A N 1
ATOM 827 C CA . PHE A 1 97 ? -13.017 -6.546 -4.149 1.00 58.53 97 PHE A CA 1
ATOM 828 C C . PHE A 1 97 ? -12.830 -5.289 -3.302 1.00 58.53 97 PHE A C 1
ATOM 830 O O . PHE A 1 97 ? -12.520 -5.384 -2.113 1.00 58.53 97 PHE A O 1
ATOM 837 N N . TYR A 1 98 ? -13.053 -4.123 -3.914 1.00 62.91 98 TYR A N 1
ATOM 838 C CA . TYR A 1 98 ? -12.922 -2.832 -3.249 1.00 62.91 98 TYR A CA 1
ATOM 839 C C . TYR A 1 98 ? -14.162 -1.962 -3.412 1.00 62.91 98 TYR A C 1
ATOM 841 O O . TYR A 1 98 ? -14.424 -1.462 -4.508 1.00 62.91 98 TYR A O 1
ATOM 849 N N . PRO A 1 99 ? -14.903 -1.725 -2.322 1.00 57.41 99 PRO A N 1
ATOM 850 C CA . PRO A 1 99 ? -15.997 -0.780 -2.319 1.00 57.41 99 PRO A CA 1
ATOM 851 C C . PRO A 1 99 ? -15.517 0.627 -1.934 1.00 57.41 99 PRO A C 1
ATOM 853 O O . PRO A 1 99 ? -15.710 1.028 -0.788 1.00 57.41 99 PRO A O 1
ATOM 856 N N . TYR A 1 100 ? -14.977 1.419 -2.867 1.00 62.44 100 TYR A N 1
ATOM 857 C CA . TYR A 1 100 ? -14.677 2.830 -2.567 1.00 62.44 100 TYR A CA 1
ATOM 858 C C . TYR A 1 100 ? -14.960 3.818 -3.690 1.00 62.44 100 TYR A C 1
ATOM 860 O O . TYR A 1 100 ? -14.864 3.501 -4.875 1.00 62.44 100 TYR A O 1
ATOM 868 N N . GLN A 1 101 ? -15.307 5.030 -3.256 1.00 60.69 101 GLN A N 1
ATOM 869 C CA . GLN A 1 101 ? -15.722 6.155 -4.090 1.00 60.69 101 GLN A CA 1
ATOM 870 C C . GLN A 1 101 ? -14.808 7.384 -3.986 1.00 60.69 101 GLN A C 1
ATOM 872 O O . GLN A 1 101 ? -15.019 8.306 -4.764 1.00 60.69 101 GLN A O 1
ATOM 877 N N . TYR A 1 102 ? -13.869 7.446 -3.031 1.00 67.31 102 TYR A N 1
ATOM 878 C CA . TYR A 1 102 ? -12.809 8.465 -2.930 1.00 67.31 102 TYR A CA 1
ATOM 879 C C . TYR A 1 102 ? -11.788 8.123 -1.834 1.00 67.31 102 TYR A C 1
ATOM 881 O O . TYR A 1 102 ? -12.115 7.382 -0.908 1.00 67.31 102 TYR A O 1
ATOM 889 N N . GLY A 1 103 ? -10.573 8.688 -1.926 1.00 72.31 103 GLY A N 1
ATOM 890 C CA . GLY A 1 103 ? -9.552 8.610 -0.879 1.00 72.31 103 GLY A CA 1
ATOM 891 C C . GLY A 1 103 ? -8.283 7.811 -1.148 1.00 72.31 103 GLY A C 1
ATOM 892 O O . GLY A 1 103 ? -8.124 7.198 -2.195 1.00 72.31 103 GLY A O 1
ATOM 893 N N . THR A 1 104 ? -7.388 7.797 -0.163 1.00 78.12 104 THR A N 1
ATOM 894 C CA . THR A 1 104 ? -6.166 6.989 -0.145 1.00 78.12 104 THR A CA 1
ATOM 895 C C . THR A 1 104 ? -6.442 5.570 0.344 1.00 78.12 104 THR A C 1
ATOM 897 O O . THR A 1 104 ? -6.960 5.347 1.439 1.00 78.12 104 THR A O 1
ATOM 900 N N . TYR A 1 105 ? -6.039 4.600 -0.461 1.00 83.31 105 TYR A N 1
ATOM 901 C CA . TYR A 1 105 ? -6.086 3.179 -0.178 1.00 83.31 105 TYR A CA 1
ATOM 902 C C . TYR A 1 105 ? -4.769 2.708 0.394 1.00 83.31 105 TYR A C 1
ATOM 904 O O . TYR A 1 105 ? -3.719 2.967 -0.187 1.00 83.31 105 TYR A O 1
ATOM 912 N N . PHE A 1 106 ? -4.842 1.966 1.492 1.00 91.25 106 PHE A N 1
ATOM 913 C CA . PHE A 1 106 ? -3.685 1.361 2.122 1.00 91.25 106 PHE A CA 1
ATOM 914 C C . PHE A 1 106 ? -3.839 -0.155 2.141 1.00 91.25 106 PHE A C 1
ATOM 916 O O . PHE A 1 106 ? -4.801 -0.683 2.708 1.00 91.25 106 PHE A O 1
ATOM 923 N N . TYR A 1 107 ? -2.873 -0.859 1.562 1.00 92.75 107 TYR A N 1
ATOM 924 C CA . TYR A 1 107 ? -2.815 -2.314 1.572 1.00 92.75 107 TYR A CA 1
ATOM 925 C C . TYR A 1 107 ? -1.540 -2.785 2.248 1.00 92.75 107 TYR A C 1
ATOM 927 O O . TYR A 1 107 ? -0.443 -2.368 1.883 1.00 92.75 107 TYR A O 1
ATOM 935 N N . LEU A 1 108 ? -1.701 -3.687 3.210 1.00 95.50 108 LEU A N 1
ATOM 936 C CA . LEU A 1 108 ? -0.604 -4.389 3.856 1.00 95.50 108 LEU A CA 1
ATOM 937 C C . LEU A 1 108 ? -0.558 -5.814 3.318 1.00 95.50 108 LEU A C 1
ATOM 939 O O . LEU A 1 108 ? -1.524 -6.569 3.448 1.00 95.50 108 LEU A O 1
ATOM 943 N N . PHE A 1 109 ? 0.581 -6.185 2.756 1.00 96.56 109 PHE A N 1
ATOM 944 C CA . PHE A 1 109 ? 0.871 -7.545 2.349 1.00 96.56 109 PHE A CA 1
ATOM 945 C C . PHE A 1 109 ? 1.750 -8.181 3.415 1.00 96.56 109 PHE A C 1
ATOM 947 O O . PHE A 1 109 ? 2.889 -7.758 3.606 1.00 96.56 109 PHE A O 1
ATOM 954 N N . SER A 1 110 ? 1.236 -9.219 4.073 1.00 96.69 110 SER A N 1
ATOM 955 C CA . SER A 1 110 ? 1.967 -9.927 5.125 1.00 96.69 110 SER A CA 1
ATOM 956 C C . SER A 1 110 ? 1.889 -11.435 4.963 1.00 96.69 110 SER A C 1
ATOM 958 O O . SER A 1 110 ? 0.876 -11.967 4.517 1.00 96.69 110 SER A O 1
ATOM 960 N N . ARG A 1 111 ? 2.958 -12.144 5.325 1.00 96.00 111 ARG A N 1
ATOM 961 C CA . ARG A 1 111 ? 2.938 -13.615 5.427 1.00 96.00 111 ARG A CA 1
ATOM 962 C C . ARG A 1 111 ? 2.287 -14.099 6.717 1.00 96.00 111 ARG A C 1
ATOM 964 O O . ARG A 1 111 ? 1.928 -15.271 6.813 1.00 96.00 111 ARG A O 1
ATOM 971 N N . GLU A 1 112 ? 2.169 -13.216 7.700 1.00 95.12 112 GLU A N 1
ATOM 972 C CA . GLU A 1 112 ? 1.655 -13.537 9.020 1.00 95.12 112 GLU A CA 1
ATOM 973 C C . GLU A 1 112 ? 0.199 -13.084 9.170 1.00 95.12 112 GLU A C 1
ATOM 975 O O . GLU A 1 112 ? -0.301 -12.174 8.497 1.00 95.12 112 GLU A O 1
ATOM 980 N N . GLU A 1 113 ? -0.523 -13.764 10.061 1.00 93.75 113 GLU A N 1
ATOM 981 C CA . GLU A 1 113 ? -1.835 -13.286 10.474 1.00 93.75 113 GLU A CA 1
ATOM 982 C C . GLU A 1 113 ? -1.664 -12.085 11.407 1.00 93.75 113 GLU A C 1
ATOM 984 O O . GLU A 1 113 ? -0.998 -12.184 12.442 1.00 93.75 113 GLU A O 1
ATOM 989 N N . ILE A 1 114 ? -2.274 -10.947 11.070 1.00 93.69 114 ILE A N 1
ATOM 990 C CA . ILE A 1 114 ? -2.118 -9.744 11.888 1.00 93.69 114 ILE A CA 1
ATOM 991 C C . ILE A 1 114 ? -3.033 -9.794 13.109 1.00 93.69 114 ILE A C 1
ATOM 993 O O . ILE A 1 114 ? -4.228 -10.090 13.030 1.00 93.69 114 ILE A O 1
ATOM 997 N N . LYS A 1 115 ? -2.480 -9.428 14.265 1.00 92.38 115 LYS A N 1
ATOM 998 C CA . LYS A 1 115 ? -3.261 -9.205 15.484 1.00 92.38 115 LYS A CA 1
ATOM 999 C C . LYS A 1 115 ? -3.727 -7.757 15.522 1.00 92.38 115 LYS A C 1
ATOM 1001 O O . LYS A 1 115 ? -2.907 -6.846 15.510 1.00 92.38 115 LYS A O 1
ATOM 1006 N N . GLU A 1 116 ?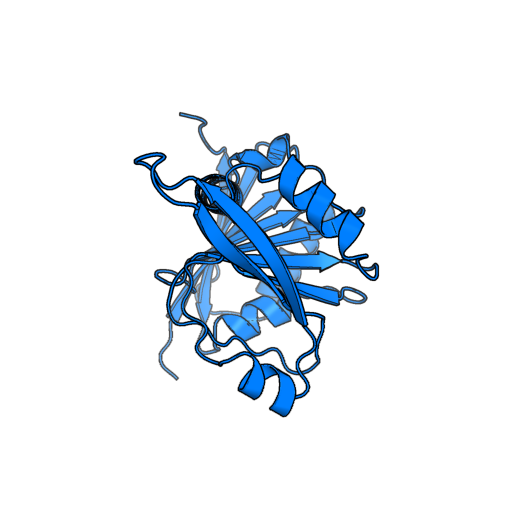 -5.031 -7.541 15.671 1.00 91.12 116 GLU A N 1
ATOM 1007 C CA . GLU A 1 116 ? -5.672 -6.212 15.646 1.00 91.12 116 GLU A CA 1
ATOM 1008 C C . GLU A 1 116 ? -4.965 -5.167 16.528 1.00 91.12 116 GLU A C 1
ATOM 1010 O O . GLU A 1 116 ? -4.656 -4.065 16.082 1.00 91.12 116 GLU A O 1
ATOM 1015 N N . ASN A 1 117 ? -4.655 -5.531 17.776 1.00 90.38 117 ASN A N 1
ATOM 1016 C CA . ASN A 1 117 ? -3.995 -4.634 18.729 1.00 90.38 117 ASN A CA 1
ATOM 1017 C C . ASN A 1 117 ? -2.547 -4.299 18.345 1.00 90.38 117 ASN A C 1
ATOM 1019 O O . ASN A 1 117 ? -2.032 -3.252 18.730 1.00 90.38 117 ASN A O 1
ATOM 1023 N N . GLU A 1 118 ? -1.864 -5.214 17.664 1.00 94.12 118 GLU A N 1
ATOM 1024 C CA . GLU A 1 118 ? -0.490 -5.024 17.205 1.00 94.12 118 GLU A CA 1
ATOM 1025 C C . GLU A 1 118 ? -0.471 -4.132 15.971 1.00 94.12 118 GLU A C 1
ATOM 1027 O O . GLU A 1 118 ? 0.246 -3.133 15.952 1.00 94.12 118 GLU A O 1
ATOM 1032 N N . PHE A 1 119 ? -1.356 -4.431 15.017 1.00 94.38 119 PHE A N 1
ATOM 1033 C CA . PHE A 1 119 ? -1.589 -3.618 13.837 1.00 94.38 119 PHE A CA 1
ATOM 1034 C C . PHE A 1 119 ? -1.910 -2.174 14.221 1.00 94.38 119 PHE A C 1
ATOM 1036 O O . PHE A 1 119 ? -1.222 -1.274 13.761 1.00 94.38 119 PHE A O 1
ATOM 1043 N N . LEU A 1 120 ? -2.863 -1.935 15.130 1.00 91.56 120 LEU A N 1
ATOM 1044 C CA . LEU A 1 120 ? -3.198 -0.579 15.581 1.00 91.56 120 LEU A CA 1
ATOM 1045 C C . LEU A 1 120 ? -2.012 0.164 16.204 1.00 91.56 120 LEU A C 1
ATOM 1047 O O . LEU A 1 120 ? -1.782 1.328 15.892 1.00 91.56 120 LEU A O 1
ATOM 1051 N N . LYS A 1 121 ? -1.240 -0.498 17.073 1.00 93.25 121 LYS A N 1
ATOM 1052 C CA . LYS A 1 121 ? -0.060 0.118 17.701 1.00 93.25 121 LYS A CA 1
ATOM 1053 C C . LYS A 1 121 ? 1.011 0.465 16.677 1.00 93.25 121 LYS A C 1
ATOM 1055 O O . LYS A 1 121 ? 1.637 1.518 16.779 1.00 93.25 121 LYS A O 1
ATOM 1060 N N . TRP A 1 122 ? 1.246 -0.431 15.724 1.00 95.06 122 TRP A N 1
ATOM 1061 C CA . TRP A 1 122 ? 2.159 -0.195 14.615 1.00 95.06 122 TRP A CA 1
ATOM 1062 C C . TRP A 1 122 ? 1.681 0.983 13.774 1.00 95.06 122 TRP A C 1
ATOM 1064 O O . TRP A 1 122 ? 2.428 1.933 13.559 1.00 95.06 122 TRP A O 1
ATOM 1074 N N . MET A 1 123 ? 0.401 0.970 13.423 1.00 93.12 123 MET A N 1
ATOM 1075 C CA . MET A 1 123 ? -0.276 2.004 12.673 1.00 93.12 123 MET A CA 1
ATOM 1076 C C . MET A 1 123 ? -0.166 3.371 13.362 1.00 93.12 123 MET A C 1
ATOM 1078 O O . MET A 1 123 ? 0.254 4.326 12.719 1.00 93.12 123 MET A O 1
ATOM 1082 N N . ASP A 1 124 ? -0.503 3.503 14.645 1.00 91.69 124 ASP A N 1
ATOM 1083 C CA . ASP A 1 124 ? -0.378 4.767 15.394 1.00 91.69 124 ASP A CA 1
ATOM 1084 C C . ASP A 1 124 ? 1.074 5.265 15.507 1.00 91.69 124 ASP A C 1
ATOM 1086 O O . ASP A 1 124 ? 1.311 6.465 15.641 1.00 91.69 124 ASP A O 1
ATOM 1090 N N . LYS A 1 125 ? 2.052 4.351 15.472 1.00 92.81 125 LYS A N 1
ATOM 1091 C CA . LYS A 1 125 ? 3.477 4.684 15.566 1.00 92.81 125 LYS A CA 1
ATOM 1092 C C . LYS A 1 125 ? 4.081 5.086 14.223 1.00 92.81 125 LYS A C 1
ATOM 1094 O O . LYS A 1 125 ? 4.905 5.992 14.200 1.00 92.81 125 LYS A O 1
ATOM 1099 N N . GLN A 1 126 ? 3.767 4.356 13.154 1.00 91.44 126 GLN A N 1
ATOM 1100 C CA . GLN A 1 126 ? 4.320 4.595 11.819 1.00 91.44 126 GLN A CA 1
ATOM 1101 C C . GLN A 1 126 ? 3.579 5.702 11.074 1.00 91.44 126 GLN A C 1
ATOM 1103 O O . GLN A 1 126 ? 4.214 6.433 10.328 1.00 91.44 126 GLN A O 1
ATOM 1108 N N . PHE A 1 127 ? 2.271 5.850 11.307 1.00 91.56 127 PHE A N 1
ATOM 1109 C CA . PHE A 1 127 ? 1.439 6.827 10.604 1.00 91.56 127 PHE A CA 1
ATOM 1110 C C . PHE A 1 127 ? 0.562 7.632 11.589 1.00 91.56 127 PHE A C 1
ATOM 1112 O O . PHE A 1 127 ? -0.669 7.477 11.611 1.00 91.56 127 PHE A O 1
ATOM 1119 N N . PRO A 1 128 ? 1.168 8.450 12.476 1.00 88.56 128 PRO A N 1
ATOM 1120 C CA . PRO A 1 128 ? 0.432 9.262 13.449 1.00 88.56 128 PRO A CA 1
ATOM 1121 C C . PRO A 1 128 ? -0.518 10.285 12.799 1.00 88.56 128 PRO A C 1
ATOM 1123 O O . PRO A 1 128 ? -1.571 10.601 13.366 1.00 88.56 128 PRO A O 1
ATOM 1126 N N . ASN A 1 129 ? -0.178 10.784 11.610 1.00 88.12 129 ASN A N 1
ATOM 1127 C CA . ASN A 1 129 ? -1.009 11.610 10.745 1.00 88.12 129 ASN A CA 1
ATOM 1128 C C . ASN A 1 129 ? -1.325 10.871 9.434 1.00 88.12 129 ASN A C 1
ATOM 1130 O O . ASN A 1 129 ? -0.889 11.269 8.358 1.00 88.12 129 ASN A O 1
ATOM 1134 N N . ARG A 1 130 ? -2.143 9.817 9.551 1.00 87.12 130 ARG A N 1
ATOM 1135 C CA . ARG A 1 130 ? -2.647 8.946 8.470 1.00 87.12 130 ARG A CA 1
ATOM 1136 C C . ARG A 1 130 ? -2.710 9.562 7.075 1.00 87.12 130 ARG A C 1
ATOM 1138 O O . ARG A 1 130 ? -2.212 8.959 6.140 1.00 87.12 130 ARG A O 1
ATOM 1145 N N . TRP A 1 131 ? -3.354 10.720 6.946 1.00 83.06 131 TRP A N 1
ATOM 1146 C CA . TRP A 1 131 ? -3.538 11.400 5.668 1.00 83.06 131 TRP A CA 1
ATOM 1147 C C . TRP A 1 131 ? -2.201 11.761 5.026 1.00 83.06 131 TRP A C 1
ATOM 1149 O O . TRP A 1 131 ? -1.866 11.247 3.965 1.00 83.06 131 TRP A O 1
ATOM 1159 N N . THR A 1 132 ? -1.419 12.593 5.712 1.00 86.25 132 THR A N 1
ATOM 1160 C CA . THR A 1 132 ? -0.106 13.032 5.235 1.00 86.25 132 THR A CA 1
ATOM 1161 C C . THR A 1 132 ? 0.852 11.856 5.109 1.00 86.25 132 THR A C 1
ATOM 1163 O O . THR A 1 132 ? 1.516 11.720 4.091 1.00 86.25 132 THR A O 1
ATOM 1166 N N . ASP A 1 133 ? 0.875 10.959 6.094 1.00 89.00 133 ASP A N 1
ATOM 1167 C CA . ASP A 1 133 ? 1.850 9.873 6.108 1.00 89.00 133 ASP A CA 1
ATOM 1168 C C . ASP A 1 133 ? 1.579 8.842 4.997 1.00 89.00 133 ASP A C 1
ATOM 1170 O O . ASP A 1 133 ? 2.520 8.244 4.472 1.00 89.00 133 ASP A O 1
ATOM 1174 N N . PHE A 1 134 ? 0.316 8.612 4.611 1.00 89.81 134 PHE A N 1
ATOM 1175 C CA . PHE A 1 134 ? -0.004 7.745 3.472 1.00 89.81 134 PHE A CA 1
ATOM 1176 C C . PHE A 1 134 ? 0.373 8.401 2.146 1.00 89.81 134 PHE A C 1
ATOM 1178 O O . PHE A 1 134 ? 0.957 7.723 1.304 1.00 89.81 134 PHE A O 1
ATOM 1185 N N . ASP A 1 135 ? 0.116 9.698 1.972 1.00 88.12 135 ASP A N 1
ATOM 1186 C CA . ASP A 1 135 ? 0.555 10.432 0.779 1.00 88.12 135 ASP A CA 1
ATOM 1187 C C . ASP A 1 135 ? 2.090 10.431 0.662 1.00 88.12 135 ASP A C 1
ATOM 1189 O O . ASP A 1 135 ? 2.647 10.162 -0.404 1.00 88.12 135 ASP A O 1
ATOM 1193 N N . GLU A 1 136 ? 2.794 10.625 1.777 1.00 88.94 136 GLU A N 1
ATOM 1194 C CA . GLU A 1 136 ? 4.252 10.502 1.852 1.00 88.94 136 GLU A CA 1
ATOM 1195 C C . GLU A 1 136 ? 4.727 9.076 1.546 1.00 88.94 136 GLU A C 1
ATOM 1197 O O . GLU A 1 136 ? 5.750 8.894 0.889 1.00 88.94 136 GLU A O 1
ATOM 1202 N N . THR A 1 137 ? 3.988 8.052 1.977 1.00 86.81 137 THR A N 1
ATOM 1203 C CA . THR A 1 137 ? 4.297 6.640 1.689 1.00 86.81 137 THR A CA 1
ATOM 1204 C C . THR A 1 137 ? 4.089 6.305 0.218 1.00 86.81 137 THR A C 1
ATOM 1206 O O . THR A 1 137 ? 4.940 5.651 -0.381 1.00 86.81 137 THR A O 1
ATOM 1209 N N . PHE A 1 138 ? 3.006 6.796 -0.387 1.00 88.31 138 PHE A N 1
ATOM 1210 C CA . PHE A 1 138 ? 2.778 6.726 -1.829 1.00 88.31 138 PHE A CA 1
ATOM 1211 C C . PHE A 1 138 ? 3.942 7.366 -2.594 1.00 88.31 138 PHE A C 1
ATOM 1213 O O . PHE A 1 138 ? 4.491 6.762 -3.516 1.00 88.31 138 PHE A O 1
ATOM 1220 N N . ALA A 1 139 ? 4.366 8.557 -2.166 1.00 86.06 139 ALA A N 1
ATOM 1221 C CA . ALA A 1 139 ? 5.477 9.271 -2.775 1.00 86.06 139 ALA A CA 1
ATOM 1222 C C . ALA A 1 139 ? 6.844 8.634 -2.472 1.00 86.06 139 ALA A C 1
ATOM 1224 O O . ALA A 1 139 ? 7.802 8.932 -3.176 1.00 86.06 139 ALA A O 1
ATOM 1225 N N . GLY A 1 140 ? 6.951 7.775 -1.455 1.00 80.81 140 GLY A N 1
ATOM 1226 C CA . GLY A 1 140 ? 8.206 7.172 -1.003 1.00 80.81 140 GLY A CA 1
ATOM 1227 C C . GLY A 1 140 ? 9.040 8.067 -0.081 1.00 80.81 140 GLY A C 1
ATOM 1228 O O . GLY A 1 140 ? 10.191 7.742 0.191 1.00 80.81 140 GLY A O 1
ATOM 1229 N N . LEU A 1 141 ? 8.504 9.180 0.424 1.00 79.50 141 LEU A N 1
ATOM 1230 C CA . LEU A 1 141 ? 9.241 10.131 1.271 1.00 79.50 141 LEU A CA 1
ATOM 1231 C C . LEU A 1 141 ? 9.666 9.523 2.617 1.00 79.50 141 LEU A C 1
ATOM 1233 O O . LEU A 1 141 ? 10.730 9.858 3.137 1.00 79.50 141 LEU A O 1
ATOM 1237 N N . ASN A 1 142 ? 8.885 8.566 3.124 1.00 80.56 142 ASN A N 1
ATOM 1238 C CA . ASN A 1 142 ? 9.146 7.866 4.384 1.00 80.56 142 ASN A CA 1
ATOM 1239 C C . ASN A 1 142 ? 9.782 6.477 4.206 1.00 80.56 142 ASN A C 1
ATOM 1241 O O . ASN A 1 142 ? 9.863 5.717 5.171 1.00 80.56 142 ASN A O 1
ATOM 1245 N N . SER A 1 143 ? 10.250 6.117 3.003 1.00 78.31 143 SER A N 1
ATOM 1246 C CA . SER A 1 143 ? 10.829 4.784 2.745 1.00 78.31 143 SER A CA 1
ATOM 1247 C C . SER A 1 143 ? 12.018 4.460 3.652 1.00 78.31 143 SER A C 1
ATOM 1249 O O . SER A 1 143 ? 12.201 3.311 4.043 1.00 78.31 143 SER A O 1
ATOM 1251 N N . ASP A 1 144 ? 12.810 5.466 4.023 1.00 77.75 144 ASP A N 1
ATOM 1252 C CA . ASP A 1 144 ? 14.050 5.279 4.792 1.00 77.75 144 ASP A CA 1
ATOM 1253 C C . ASP A 1 144 ? 13.801 5.101 6.294 1.00 77.75 144 ASP A C 1
ATOM 1255 O O . ASP A 1 144 ? 14.655 4.606 7.030 1.00 77.75 144 ASP A O 1
ATOM 1259 N N . THR A 1 145 ? 12.640 5.548 6.769 1.00 82.69 145 THR A N 1
ATOM 1260 C CA . THR A 1 145 ? 12.250 5.522 8.184 1.00 82.69 145 THR A CA 1
ATOM 1261 C C . THR A 1 145 ? 11.189 4.466 8.477 1.00 82.69 145 THR A C 1
ATOM 1263 O O . THR A 1 145 ? 10.924 4.189 9.653 1.00 82.69 145 THR A O 1
ATOM 1266 N N . MET A 1 146 ? 10.625 3.857 7.429 1.00 86.62 146 MET A N 1
ATOM 1267 C CA . MET A 1 146 ? 9.601 2.827 7.510 1.00 86.62 146 MET A CA 1
ATOM 1268 C C . MET A 1 146 ? 10.099 1.616 8.295 1.00 86.62 146 MET A C 1
ATOM 1270 O O . MET A 1 146 ? 11.141 1.032 8.000 1.00 86.62 146 MET A O 1
ATOM 1274 N N . LYS A 1 147 ? 9.316 1.207 9.291 1.00 91.56 147 LYS A N 1
ATOM 1275 C CA . LYS A 1 147 ? 9.470 -0.083 9.962 1.00 91.56 147 LYS A CA 1
ATOM 1276 C C . LYS A 1 147 ? 8.228 -0.896 9.690 1.00 91.56 147 LYS A C 1
ATOM 1278 O O . LYS A 1 147 ? 7.142 -0.467 10.074 1.00 91.56 147 LYS A O 1
ATOM 1283 N N . PHE A 1 148 ? 8.383 -2.053 9.066 1.00 94.06 148 PHE A N 1
ATOM 1284 C CA . PHE A 1 148 ? 7.262 -2.936 8.777 1.00 94.06 148 PHE A CA 1
ATOM 1285 C C . PHE A 1 148 ? 6.681 -3.560 10.054 1.00 94.06 148 PHE A C 1
ATOM 1287 O O . PHE A 1 148 ? 7.325 -3.565 11.109 1.00 94.06 148 PHE A O 1
ATOM 1294 N N . LEU A 1 149 ? 5.427 -4.016 9.972 1.00 95.31 149 LEU A N 1
ATOM 1295 C CA . LEU A 1 149 ? 4.757 -4.698 11.078 1.00 95.31 149 LEU A CA 1
ATOM 1296 C C . LEU A 1 149 ? 5.459 -6.033 11.348 1.00 95.31 149 LEU A C 1
ATOM 1298 O O . LEU A 1 149 ? 5.927 -6.267 12.463 1.00 95.31 149 LEU A O 1
ATOM 1302 N N . HIS A 1 150 ? 5.600 -6.843 10.299 1.00 95.00 150 HIS A N 1
ATOM 1303 C CA . HIS A 1 150 ? 6.418 -8.048 10.261 1.00 95.00 150 HIS A CA 1
ATOM 1304 C C . HIS A 1 150 ? 7.420 -7.958 9.111 1.00 95.00 150 HIS A C 1
ATOM 1306 O O . HIS A 1 150 ? 7.206 -7.264 8.121 1.00 95.00 150 HIS A O 1
ATOM 1312 N N . GLU A 1 151 ? 8.546 -8.651 9.243 1.00 91.38 151 GLU A N 1
ATOM 1313 C CA . GLU A 1 151 ? 9.497 -8.784 8.142 1.00 91.38 151 GLU A CA 1
ATOM 1314 C C . GLU A 1 151 ? 9.320 -10.172 7.504 1.00 91.38 151 GLU A C 1
ATOM 1316 O O . GLU A 1 151 ? 9.387 -11.169 8.229 1.00 91.38 151 GLU A O 1
ATOM 1321 N N . PRO A 1 152 ? 9.141 -10.288 6.175 1.00 93.81 152 PRO A N 1
ATOM 1322 C CA . PRO A 1 152 ? 9.269 -9.226 5.179 1.00 93.81 152 PRO A CA 1
ATOM 1323 C C . PRO A 1 152 ? 7.901 -8.794 4.613 1.00 93.81 152 PRO A C 1
ATOM 1325 O O . P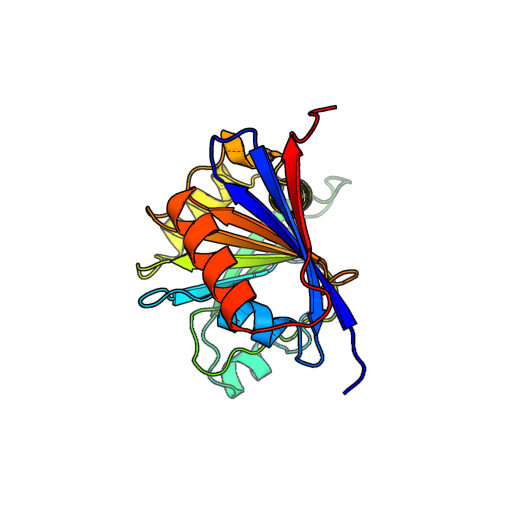RO A 1 152 ? 7.480 -9.294 3.567 1.00 93.81 152 PRO A O 1
ATOM 1328 N N . ASP A 1 153 ? 7.189 -7.888 5.287 1.00 97.00 153 ASP A N 1
ATOM 1329 C CA . ASP A 1 153 ? 5.954 -7.289 4.762 1.00 97.00 153 ASP A CA 1
ATOM 1330 C C . ASP A 1 153 ? 6.244 -6.252 3.665 1.00 97.00 153 ASP A C 1
ATOM 1332 O O . ASP A 1 153 ? 7.370 -5.788 3.473 1.00 97.00 153 ASP A O 1
ATOM 1336 N N . TYR A 1 154 ? 5.199 -5.861 2.939 1.00 97.38 154 TYR A N 1
ATOM 1337 C CA . TYR A 1 154 ? 5.239 -4.689 2.070 1.00 97.38 154 TYR A CA 1
ATOM 1338 C C . TYR A 1 154 ? 3.899 -3.972 2.032 1.00 97.38 154 TYR A C 1
ATOM 1340 O O . TYR A 1 154 ? 2.846 -4.531 2.346 1.00 97.38 154 TYR A O 1
ATOM 1348 N N . ILE A 1 155 ? 3.957 -2.702 1.654 1.00 96.44 155 ILE A N 1
ATOM 1349 C CA . ILE A 1 155 ? 2.818 -1.794 1.660 1.00 96.44 155 ILE A CA 1
ATOM 1350 C C . ILE A 1 155 ? 2.581 -1.316 0.235 1.00 96.44 155 ILE A C 1
ATOM 1352 O O . ILE A 1 155 ? 3.533 -0.951 -0.452 1.00 96.44 155 ILE A O 1
ATOM 1356 N N . LEU A 1 156 ? 1.320 -1.283 -0.188 1.00 94.69 156 LEU A N 1
ATOM 1357 C CA . LEU A 1 156 ? 0.883 -0.564 -1.382 1.00 94.69 156 LEU A CA 1
ATOM 1358 C C . LEU A 1 156 ? -0.061 0.552 -0.953 1.00 94.69 156 LEU A C 1
ATOM 1360 O O . LEU A 1 156 ? -1.022 0.310 -0.222 1.00 94.69 156 LEU A O 1
ATOM 1364 N N . VAL A 1 157 ? 0.204 1.760 -1.431 1.00 92.81 157 VAL A N 1
ATOM 1365 C CA . VAL A 1 157 ? -0.656 2.922 -1.238 1.00 92.81 157 VAL A CA 1
ATOM 1366 C C . VAL A 1 157 ? -1.066 3.471 -2.596 1.00 92.81 157 VAL A C 1
ATOM 1368 O O . VAL A 1 157 ? -0.256 3.538 -3.516 1.00 92.81 157 VAL A O 1
ATOM 1371 N N . THR A 1 158 ? -2.322 3.863 -2.747 1.00 89.44 158 THR A N 1
ATOM 1372 C CA . THR A 1 158 ? -2.837 4.494 -3.971 1.00 89.44 158 THR A CA 1
ATOM 1373 C C . THR A 1 158 ? -3.918 5.501 -3.622 1.00 89.44 158 THR A C 1
ATOM 1375 O O . THR A 1 158 ? -4.512 5.410 -2.555 1.00 89.44 158 THR A O 1
ATOM 1378 N N . ASN A 1 159 ? -4.162 6.487 -4.476 1.00 78.25 159 ASN A N 1
ATOM 1379 C CA . ASN A 1 159 ? -5.182 7.510 -4.264 1.00 78.25 159 ASN A CA 1
ATOM 1380 C C . ASN A 1 159 ? -6.331 7.290 -5.257 1.00 78.25 159 ASN A C 1
ATOM 1382 O O . ASN A 1 159 ? -6.092 6.973 -6.411 1.00 78.25 159 ASN A O 1
ATOM 1386 N N . TYR A 1 160 ? -7.585 7.446 -4.847 1.00 65.25 160 TYR A N 1
ATOM 1387 C CA . TYR A 1 160 ? -8.763 7.242 -5.690 1.00 65.25 160 TYR A CA 1
ATOM 1388 C C . TYR A 1 160 ? -8.803 8.097 -6.936 1.00 65.25 160 TYR A C 1
ATOM 1390 O O . TYR A 1 160 ? -9.149 7.580 -7.999 1.00 65.25 160 TYR A O 1
ATOM 1398 N N . ASP A 1 161 ? -8.416 9.366 -6.826 1.00 64.88 161 ASP A N 1
ATOM 1399 C CA . ASP A 1 161 ? -8.384 10.251 -7.992 1.00 64.88 161 ASP A CA 1
ATOM 1400 C C . ASP A 1 161 ? -7.375 9.738 -9.043 1.00 64.88 161 ASP A C 1
ATOM 1402 O O . ASP A 1 161 ? -7.483 10.052 -10.230 1.00 64.88 161 ASP A O 1
ATOM 1406 N N . TYR A 1 162 ? -6.462 8.855 -8.617 1.00 60.81 162 TYR A N 1
ATOM 1407 C CA . TYR A 1 162 ? -5.392 8.250 -9.393 1.00 60.81 162 TYR A CA 1
ATOM 1408 C C . TYR A 1 162 ? -5.233 6.754 -9.071 1.00 60.81 162 TYR A C 1
ATOM 1410 O O . TYR A 1 162 ? -4.127 6.322 -8.785 1.00 60.81 162 TYR A O 1
ATOM 1418 N N . GLN A 1 163 ? -6.286 5.918 -9.125 1.00 73.81 163 GLN A N 1
ATOM 1419 C CA . GLN A 1 163 ? -6.112 4.458 -8.895 1.00 73.81 163 GLN A CA 1
ATOM 1420 C C . GLN A 1 163 ? -5.075 3.834 -9.853 1.00 73.81 163 GLN A C 1
ATOM 1422 O O . GLN A 1 163 ? -4.452 2.810 -9.583 1.00 73.81 163 GLN A O 1
ATOM 1427 N N . LYS A 1 164 ? -4.860 4.490 -10.990 1.00 86.12 164 LYS A N 1
ATOM 1428 C CA . LYS A 1 164 ? -3.840 4.147 -11.980 1.00 86.12 164 LYS A CA 1
ATOM 1429 C C . LYS A 1 164 ? -2.417 4.398 -11.490 1.00 86.12 164 LYS A C 1
ATOM 1431 O O . LYS A 1 164 ? -1.481 3.918 -12.112 1.00 86.12 164 LYS A O 1
ATOM 1436 N N . GLU A 1 165 ? -2.256 5.144 -10.408 1.00 91.69 165 GLU A N 1
ATOM 1437 C CA . GLU A 1 165 ? -0.990 5.463 -9.772 1.00 91.69 165 GLU A CA 1
ATOM 1438 C C . GLU A 1 165 ? -0.929 4.817 -8.390 1.00 91.69 165 GLU A C 1
ATOM 1440 O O . GLU A 1 165 ? -1.836 4.955 -7.564 1.00 91.69 165 GLU A O 1
ATOM 1445 N N . PHE A 1 166 ? 0.156 4.108 -8.107 1.00 93.06 166 PHE A N 1
ATOM 1446 C CA . PHE A 1 166 ? 0.348 3.490 -6.801 1.00 93.06 166 PHE A CA 1
ATOM 1447 C C . PHE A 1 166 ? 1.813 3.455 -6.392 1.00 93.06 166 PHE A C 1
ATOM 1449 O O . PHE A 1 166 ? 2.698 3.231 -7.215 1.00 93.06 166 PHE A O 1
ATOM 1456 N N . GLY A 1 167 ? 2.055 3.661 -5.102 1.00 94.94 167 GLY A N 1
ATOM 1457 C CA . GLY A 1 167 ? 3.360 3.563 -4.469 1.00 94.94 167 GLY A CA 1
ATOM 1458 C C . GLY A 1 167 ? 3.480 2.273 -3.674 1.00 94.94 167 GLY A C 1
ATOM 1459 O O . GLY A 1 167 ? 2.543 1.866 -2.989 1.00 94.94 167 GLY A O 1
ATOM 1460 N N . ILE A 1 168 ? 4.635 1.627 -3.758 1.00 96.88 168 ILE A N 1
ATOM 1461 C CA . ILE A 1 168 ? 4.956 0.396 -3.045 1.00 96.88 168 ILE A CA 1
ATOM 1462 C C . ILE A 1 168 ? 6.205 0.633 -2.218 1.00 96.88 168 ILE A C 1
ATOM 1464 O O . ILE A 1 168 ? 7.243 0.999 -2.764 1.00 96.88 168 ILE A O 1
ATOM 1468 N N . VAL A 1 169 ? 6.119 0.362 -0.919 1.00 96.75 169 VAL A N 1
ATOM 1469 C CA . VAL A 1 169 ? 7.270 0.369 -0.011 1.00 96.75 169 VAL A CA 1
ATOM 1470 C C . VAL A 1 169 ? 7.522 -1.061 0.452 1.00 96.75 169 VAL A C 1
ATOM 1472 O O . VAL A 1 169 ? 6.630 -1.700 1.013 1.00 96.75 169 VAL A O 1
ATOM 1475 N N . ALA A 1 170 ? 8.719 -1.578 0.186 1.00 97.06 170 ALA A N 1
ATOM 1476 C CA . ALA A 1 170 ? 9.095 -2.966 0.465 1.00 97.06 170 ALA A CA 1
ATOM 1477 C C . ALA A 1 170 ? 10.615 -3.113 0.620 1.00 97.06 170 ALA A C 1
ATOM 1479 O O . ALA A 1 170 ? 11.349 -2.170 0.351 1.00 97.06 170 ALA A O 1
ATOM 1480 N N . SER A 1 171 ? 11.119 -4.300 0.973 1.00 95.94 171 SER A N 1
ATOM 1481 C CA . SER A 1 171 ? 12.555 -4.583 0.819 1.00 95.94 171 SER A CA 1
ATOM 1482 C C . SER A 1 171 ? 12.975 -4.544 -0.660 1.00 95.94 171 SER A C 1
ATOM 1484 O O . SER A 1 171 ? 12.157 -4.753 -1.562 1.00 95.94 171 SER A O 1
ATOM 1486 N N . LYS A 1 172 ? 14.269 -4.342 -0.927 1.00 95.25 172 LYS A N 1
ATOM 1487 C CA . LYS A 1 172 ? 14.831 -4.354 -2.288 1.00 95.25 172 LYS A CA 1
ATOM 1488 C C . LYS A 1 172 ? 14.539 -5.650 -3.043 1.00 95.25 172 LYS A C 1
ATOM 1490 O O . LYS A 1 172 ? 14.200 -5.622 -4.226 1.00 95.25 172 LYS A O 1
ATOM 1495 N N . GLU A 1 173 ? 14.633 -6.784 -2.358 1.00 96.94 173 GLU A N 1
ATOM 1496 C CA . GLU A 1 173 ? 14.350 -8.109 -2.912 1.00 96.94 173 GLU A CA 1
ATOM 1497 C C . GLU A 1 173 ? 12.872 -8.249 -3.282 1.00 96.94 173 GLU A C 1
ATOM 1499 O O . GLU A 1 173 ? 12.553 -8.770 -4.354 1.00 96.94 173 GLU A O 1
ATOM 1504 N N . ILE A 1 174 ? 11.969 -7.748 -2.431 1.00 98.00 174 ILE A N 1
ATOM 1505 C CA . ILE A 1 174 ? 10.533 -7.743 -2.719 1.00 98.00 174 ILE A CA 1
ATOM 1506 C C . ILE A 1 174 ? 10.232 -6.820 -3.898 1.00 98.00 174 ILE A C 1
ATOM 1508 O O . ILE A 1 174 ? 9.561 -7.258 -4.830 1.00 98.00 174 ILE A O 1
ATOM 1512 N N . CYS A 1 175 ? 10.767 -5.595 -3.929 1.00 97.56 175 CYS A N 1
ATOM 1513 C CA . CYS A 1 175 ? 10.606 -4.693 -5.073 1.00 97.56 175 CYS A CA 1
ATOM 1514 C C . CYS A 1 175 ? 11.043 -5.368 -6.380 1.00 97.56 175 CYS A C 1
ATOM 1516 O O . CYS A 1 175 ? 10.283 -5.383 -7.346 1.00 97.56 175 CYS A O 1
ATOM 1518 N N . ALA A 1 176 ? 12.216 -6.008 -6.406 1.00 97.38 176 ALA A N 1
ATOM 1519 C CA . ALA A 1 176 ? 12.692 -6.724 -7.588 1.00 97.38 176 ALA A CA 1
ATOM 1520 C C . ALA A 1 176 ? 11.735 -7.853 -8.022 1.00 97.38 176 ALA A C 1
ATOM 1522 O O . ALA A 1 176 ? 11.454 -8.002 -9.216 1.00 97.38 176 ALA A O 1
ATOM 1523 N N . ALA A 1 177 ? 11.195 -8.623 -7.071 1.00 98.00 177 ALA A N 1
ATOM 1524 C CA . ALA A 1 177 ? 10.232 -9.689 -7.349 1.00 98.00 177 ALA A CA 1
ATOM 1525 C C . ALA A 1 177 ? 8.899 -9.153 -7.902 1.00 98.00 177 ALA A C 1
ATOM 1527 O O . ALA A 1 177 ? 8.350 -9.707 -8.858 1.00 98.00 177 ALA A O 1
ATOM 1528 N N . LEU A 1 178 ? 8.392 -8.058 -7.338 1.00 98.19 178 LEU A N 1
ATOM 1529 C CA . LEU A 1 178 ? 7.162 -7.403 -7.783 1.00 98.19 178 LEU A CA 1
ATOM 1530 C C . LEU A 1 178 ? 7.312 -6.798 -9.187 1.00 98.19 178 LEU A C 1
ATOM 1532 O O . LEU A 1 178 ? 6.450 -6.996 -10.044 1.00 98.19 178 LEU A O 1
ATOM 1536 N N . ILE A 1 179 ? 8.441 -6.143 -9.465 1.00 97.44 179 ILE A N 1
ATOM 1537 C CA . ILE A 1 179 ? 8.768 -5.616 -10.797 1.00 97.44 179 ILE A CA 1
ATOM 1538 C C . ILE A 1 179 ? 8.836 -6.753 -11.823 1.00 97.44 179 ILE A C 1
ATOM 1540 O O . ILE A 1 179 ? 8.321 -6.622 -12.935 1.00 97.44 179 ILE A O 1
ATOM 1544 N N . ALA A 1 180 ? 9.439 -7.892 -11.464 1.00 96.75 180 ALA A N 1
ATOM 1545 C CA . ALA A 1 180 ? 9.478 -9.063 -12.336 1.00 96.75 180 ALA A CA 1
ATOM 1546 C C . ALA A 1 180 ? 8.068 -9.581 -12.666 1.00 96.75 180 ALA A C 1
ATOM 1548 O O . ALA A 1 180 ? 7.813 -9.935 -13.817 1.00 96.75 180 ALA A O 1
ATOM 1549 N N . ARG A 1 181 ? 7.135 -9.565 -11.704 1.00 96.00 181 ARG A N 1
ATOM 1550 C CA . ARG A 1 181 ? 5.729 -9.918 -11.956 1.00 96.00 181 ARG A CA 1
ATOM 1551 C C . ARG A 1 181 ? 5.035 -8.958 -12.916 1.00 96.00 181 ARG A C 1
ATOM 1553 O O . ARG A 1 181 ? 4.376 -9.426 -13.841 1.00 96.00 181 ARG A O 1
ATOM 1560 N N . LEU A 1 182 ? 5.216 -7.645 -12.758 1.00 95.56 182 LEU A N 1
ATOM 1561 C CA . LEU A 1 182 ? 4.650 -6.674 -13.705 1.00 95.56 182 LEU A CA 1
ATOM 1562 C C . LEU A 1 182 ? 5.206 -6.871 -15.121 1.00 95.56 182 LEU A C 1
ATOM 1564 O O . LEU A 1 182 ? 4.449 -6.830 -16.088 1.00 95.56 182 LEU A O 1
ATOM 1568 N N . LYS A 1 183 ? 6.506 -7.164 -15.254 1.00 94.50 183 LYS A N 1
ATOM 1569 C CA . LYS A 1 183 ? 7.119 -7.500 -16.551 1.00 94.50 183 LYS A CA 1
ATOM 1570 C C . LYS A 1 183 ? 6.511 -8.763 -17.164 1.00 94.50 183 LYS A C 1
ATOM 1572 O O . LYS A 1 183 ? 6.241 -8.798 -18.361 1.00 94.50 183 LYS A O 1
ATOM 1577 N N . GLN A 1 184 ? 6.278 -9.798 -16.355 1.00 95.50 184 GLN A N 1
ATOM 1578 C CA . GLN A 1 184 ? 5.678 -11.061 -16.804 1.00 95.50 184 GLN A CA 1
ATOM 1579 C C . GLN A 1 184 ? 4.215 -10.916 -17.230 1.00 95.50 184 GLN A C 1
ATOM 1581 O O . GLN A 1 184 ? 3.767 -11.669 -18.092 1.00 95.50 184 GLN A O 1
ATOM 1586 N N . ALA A 1 185 ? 3.488 -9.941 -16.678 1.00 93.88 185 ALA A N 1
ATOM 1587 C CA . ALA A 1 185 ? 2.124 -9.630 -17.100 1.00 93.88 185 ALA A CA 1
ATOM 1588 C C . ALA A 1 185 ? 2.042 -9.079 -18.537 1.00 93.88 185 ALA A C 1
ATOM 1590 O O . ALA A 1 185 ? 0.948 -9.005 -19.093 1.00 93.88 185 ALA A O 1
ATOM 1591 N N . ALA A 1 186 ? 3.184 -8.733 -19.150 1.00 91.25 186 ALA A N 1
ATOM 1592 C CA . ALA A 1 186 ? 3.295 -8.314 -20.546 1.00 91.25 186 ALA A CA 1
ATOM 1593 C C . ALA A 1 186 ? 2.356 -7.148 -20.914 1.00 91.25 186 ALA A C 1
ATOM 1595 O O . ALA A 1 186 ? 1.764 -7.123 -21.997 1.00 91.25 186 ALA A O 1
ATOM 1596 N N . PHE A 1 187 ? 2.225 -6.176 -20.005 1.00 93.44 187 PHE A N 1
ATOM 1597 C CA . PHE A 1 187 ? 1.509 -4.931 -20.270 1.00 93.44 187 PHE A CA 1
ATOM 1598 C C . PHE A 1 187 ? 2.139 -4.157 -21.436 1.00 93.44 187 PHE A C 1
ATOM 1600 O O . PHE A 1 187 ? 3.321 -4.306 -21.756 1.00 93.44 187 PHE A O 1
ATOM 1607 N N . GLN A 1 188 ? 1.333 -3.329 -22.098 1.00 92.56 188 GLN A N 1
ATOM 1608 C CA . GLN A 1 188 ? 1.799 -2.544 -23.241 1.00 92.56 188 GLN A CA 1
ATOM 1609 C C . GLN A 1 188 ? 2.579 -1.318 -22.764 1.00 92.56 188 GLN A C 1
ATOM 1611 O O . GLN A 1 188 ? 2.332 -0.823 -21.670 1.00 92.56 188 GLN A O 1
ATOM 1616 N N . SER A 1 189 ? 3.477 -0.801 -23.608 1.00 92.81 189 SER A N 1
ATOM 1617 C CA . SER A 1 189 ? 4.222 0.439 -23.328 1.00 92.81 189 SER A CA 1
ATOM 1618 C C . SER A 1 189 ? 4.978 0.401 -21.988 1.00 92.81 189 SER A C 1
ATOM 1620 O O . SER A 1 189 ? 5.017 1.399 -21.283 1.00 92.81 189 SER A O 1
ATOM 1622 N N . PHE A 1 190 ? 5.509 -0.768 -21.605 1.00 96.06 190 PHE A N 1
ATOM 1623 C CA . PHE A 1 190 ? 6.195 -0.947 -20.326 1.00 96.06 190 PHE A CA 1
ATOM 1624 C C . PHE A 1 190 ? 7.551 -0.233 -20.335 1.00 96.06 190 PHE A C 1
ATOM 1626 O O . PHE A 1 190 ? 8.485 -0.672 -21.013 1.00 96.06 190 PHE A O 1
ATOM 1633 N N . GLU A 1 191 ? 7.669 0.821 -19.539 1.00 96.06 191 GLU A N 1
ATOM 1634 C CA . GLU A 1 191 ? 8.877 1.624 -19.375 1.00 96.06 191 GLU A CA 1
ATOM 1635 C C . GLU A 1 191 ? 9.242 1.675 -17.892 1.00 96.06 191 GLU A C 1
ATOM 1637 O O . GLU A 1 191 ? 8.375 1.837 -17.042 1.00 96.06 191 GLU A O 1
ATOM 1642 N N . ALA A 1 192 ? 10.521 1.478 -17.569 1.00 96.12 192 ALA A N 1
ATOM 1643 C CA . ALA A 1 192 ? 11.014 1.518 -16.197 1.00 96.12 192 ALA A CA 1
ATOM 1644 C C . ALA A 1 192 ? 12.181 2.499 -16.099 1.00 96.12 192 ALA A C 1
ATOM 1646 O O . ALA A 1 192 ? 13.161 2.366 -16.835 1.00 96.12 192 ALA A O 1
ATOM 1647 N N . GLU A 1 193 ? 12.079 3.445 -15.174 1.00 96.69 193 GLU A N 1
ATOM 1648 C CA . GLU A 1 193 ? 13.067 4.489 -14.925 1.00 96.69 193 GLU A CA 1
ATOM 1649 C C . GLU A 1 193 ? 13.490 4.467 -13.455 1.00 96.69 193 GLU A C 1
ATOM 1651 O O . GLU A 1 193 ? 12.657 4.436 -12.547 1.00 96.69 193 GLU A O 1
ATOM 1656 N N . GLU A 1 194 ? 14.799 4.480 -13.216 1.00 95.75 194 GLU A N 1
ATOM 1657 C CA . GLU A 1 194 ? 15.353 4.669 -11.879 1.00 95.75 194 GLU A CA 1
ATOM 1658 C C . GLU A 1 194 ? 15.571 6.156 -11.611 1.00 95.75 194 GLU A C 1
ATOM 1660 O O . GLU A 1 194 ? 16.090 6.882 -12.459 1.00 95.75 194 GLU A O 1
ATOM 1665 N N . TYR A 1 195 ? 15.209 6.610 -10.416 1.00 92.12 195 TYR A N 1
ATOM 1666 C CA . TYR A 1 195 ? 15.367 8.000 -10.009 1.00 92.12 195 TYR A CA 1
ATOM 1667 C C . TYR A 1 195 ? 15.737 8.104 -8.529 1.00 92.12 195 TYR A C 1
ATOM 1669 O O . TYR A 1 195 ? 15.468 7.202 -7.738 1.00 92.12 195 TYR A O 1
ATOM 1677 N N . ILE A 1 196 ? 16.343 9.227 -8.149 1.00 88.06 196 ILE A N 1
ATOM 1678 C CA . ILE A 1 196 ? 16.563 9.599 -6.748 1.00 88.06 196 ILE A CA 1
ATOM 1679 C C . ILE A 1 196 ? 15.503 10.636 -6.395 1.00 88.06 196 ILE A C 1
ATOM 1681 O O . ILE A 1 196 ? 15.360 11.641 -7.093 1.00 88.06 196 ILE A O 1
ATOM 1685 N N . GLN A 1 197 ? 14.734 10.398 -5.334 1.00 78.44 197 GLN A N 1
ATOM 1686 C CA . GLN A 1 197 ? 13.738 11.372 -4.895 1.00 78.44 197 GLN A CA 1
ATOM 1687 C C . GLN A 1 197 ? 14.416 12.503 -4.121 1.00 78.44 197 GLN A C 1
ATOM 1689 O O . GLN A 1 197 ? 14.962 12.285 -3.040 1.00 78.44 197 GLN A O 1
ATOM 1694 N N . ASN A 1 198 ? 14.342 13.720 -4.657 1.00 66.94 198 ASN A N 1
ATOM 1695 C CA . ASN A 1 198 ? 14.799 14.908 -3.948 1.00 66.94 198 ASN A CA 1
ATOM 1696 C C . ASN A 1 198 ? 13.876 15.161 -2.747 1.00 66.94 198 ASN A C 1
ATOM 1698 O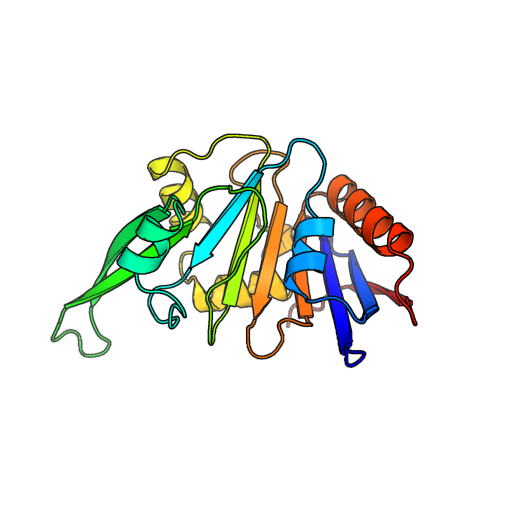 O . ASN A 1 198 ? 12.667 15.315 -2.917 1.00 66.94 198 ASN A O 1
ATOM 1702 N N . LYS A 1 199 ? 14.446 15.181 -1.538 1.00 57.19 199 LYS A N 1
ATOM 1703 C CA . LYS A 1 199 ? 13.768 15.667 -0.331 1.00 57.19 199 LYS A CA 1
ATOM 1704 C C . LYS A 1 199 ? 13.818 17.197 -0.379 1.00 57.19 199 LYS A C 1
ATOM 1706 O O . LYS A 1 199 ? 14.882 17.758 -0.126 1.00 57.19 199 LYS A O 1
ATOM 1711 N N . GLU A 1 200 ? 12.732 17.842 -0.804 1.00 46.12 200 GLU A N 1
ATOM 1712 C CA . GLU A 1 200 ? 12.559 19.297 -0.626 1.00 46.12 200 GLU A CA 1
ATOM 1713 C C . GLU A 1 200 ? 12.236 19.641 0.833 1.00 46.12 200 GLU A C 1
ATOM 1715 O O . GLU A 1 200 ? 11.481 18.871 1.472 1.00 46.12 200 GLU A O 1
#